Protein AF-A0A231PS03-F1 (afdb_monomer_lite)

Structure (mmCIF, N/CA/C/O backbone):
data_AF-A0A231PS03-F1
#
_entry.id   AF-A0A231PS03-F1
#
loop_
_atom_site.group_PDB
_atom_site.id
_atom_site.type_symbol
_atom_site.label_atom_id
_atom_site.label_alt_id
_atom_site.label_comp_id
_atom_site.label_asym_id
_atom_site.label_entity_id
_atom_site.label_seq_id
_atom_site.pdbx_PDB_ins_code
_atom_site.Cartn_x
_atom_site.Cartn_y
_atom_site.Cartn_z
_atom_site.occupancy
_atom_site.B_iso_or_equiv
_atom_site.auth_seq_id
_atom_site.auth_comp_id
_atom_site.auth_asym_id
_atom_site.auth_atom_id
_atom_site.pdbx_PDB_model_num
ATOM 1 N N . MET A 1 1 ? -6.333 -19.713 9.521 1.00 46.66 1 MET A N 1
ATOM 2 C CA . MET A 1 1 ? -6.406 -19.046 8.203 1.00 46.66 1 MET A CA 1
ATOM 3 C C . MET A 1 1 ? -5.043 -18.436 7.917 1.00 46.66 1 MET A C 1
ATOM 5 O O . MET A 1 1 ? -4.427 -18.003 8.887 1.00 46.66 1 MET A O 1
ATOM 9 N N . PRO A 1 2 ? -4.548 -18.463 6.668 1.00 57.09 2 PRO A N 1
ATOM 10 C CA . PRO A 1 2 ? -3.280 -17.820 6.314 1.00 57.09 2 PRO A CA 1
ATOM 11 C C . PRO A 1 2 ? -3.302 -16.341 6.716 1.00 57.09 2 PRO A C 1
ATOM 13 O O . PRO A 1 2 ? -4.356 -15.698 6.659 1.00 57.09 2 PRO A O 1
ATOM 16 N N . SER A 1 3 ? -2.171 -15.823 7.194 1.00 71.00 3 SER A N 1
ATOM 17 C CA . SER A 1 3 ? -2.099 -14.454 7.691 1.00 71.00 3 SER A CA 1
ATOM 18 C C . SER A 1 3 ? -2.053 -13.495 6.499 1.00 71.00 3 SER A C 1
ATOM 20 O O . SER A 1 3 ? -1.236 -13.692 5.601 1.00 71.00 3 SER A O 1
ATOM 22 N N . PRO A 1 4 ? -2.848 -12.409 6.471 1.00 71.50 4 PRO A N 1
ATOM 23 C CA . PRO A 1 4 ? -2.719 -11.371 5.443 1.00 71.50 4 PRO A CA 1
ATOM 24 C C . PRO A 1 4 ? -1.293 -10.806 5.338 1.00 71.50 4 PRO A C 1
ATOM 26 O O . PRO A 1 4 ? -0.891 -10.315 4.285 1.00 71.50 4 PRO A O 1
ATOM 29 N N . LEU A 1 5 ? -0.511 -10.908 6.417 1.00 75.88 5 LEU A N 1
ATOM 30 C CA . LEU A 1 5 ? 0.877 -10.457 6.477 1.00 75.88 5 LEU A CA 1
ATOM 31 C C . LEU A 1 5 ? 1.834 -11.321 5.645 1.00 75.88 5 LEU A C 1
ATOM 33 O O . LEU A 1 5 ? 2.851 -10.798 5.195 1.00 75.88 5 LEU A O 1
ATOM 37 N N . ASP A 1 6 ? 1.500 -12.586 5.378 1.00 74.38 6 ASP A N 1
ATOM 38 C CA . ASP A 1 6 ? 2.330 -13.464 4.542 1.00 74.38 6 ASP A CA 1
ATOM 39 C C . ASP A 1 6 ? 2.420 -12.893 3.116 1.00 74.38 6 ASP A C 1
ATOM 41 O O . ASP A 1 6 ? 3.501 -12.761 2.549 1.00 74.38 6 ASP A O 1
ATOM 45 N N . SER A 1 7 ? 1.302 -12.364 2.599 1.00 71.94 7 SER A N 1
ATOM 46 C CA . SER A 1 7 ? 1.270 -11.690 1.293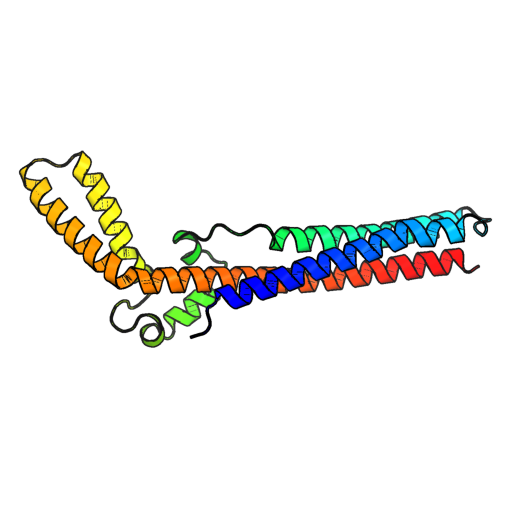 1.00 71.94 7 SER A CA 1
ATOM 47 C C . SER A 1 7 ? 2.157 -10.438 1.224 1.00 71.94 7 SER A C 1
ATOM 49 O O . SER A 1 7 ? 2.632 -10.062 0.150 1.00 71.94 7 SER A O 1
ATOM 51 N N . VAL A 1 8 ? 2.408 -9.786 2.365 1.00 74.31 8 VAL A N 1
ATOM 52 C CA . VAL A 1 8 ? 3.286 -8.611 2.459 1.00 74.31 8 VAL A CA 1
ATOM 53 C C . VAL A 1 8 ? 4.752 -9.034 2.423 1.00 74.31 8 VAL A C 1
ATOM 55 O O . VAL A 1 8 ? 5.571 -8.327 1.831 1.00 74.31 8 VAL A O 1
ATOM 58 N N . ALA A 1 9 ? 5.092 -10.177 3.022 1.00 77.00 9 ALA A N 1
ATOM 59 C CA . ALA A 1 9 ? 6.438 -10.734 2.951 1.00 77.00 9 ALA A CA 1
ATOM 60 C C . ALA A 1 9 ? 6.807 -11.090 1.501 1.00 77.00 9 ALA A C 1
ATOM 62 O O . ALA A 1 9 ? 7.812 -10.580 0.999 1.00 77.00 9 ALA A O 1
ATOM 63 N N . ASP A 1 10 ? 5.934 -11.817 0.800 1.00 77.75 10 ASP A N 1
ATOM 64 C CA . ASP A 1 10 ? 6.114 -12.176 -0.616 1.00 77.75 10 ASP A CA 1
ATOM 65 C C . ASP A 1 10 ? 6.255 -10.927 -1.502 1.00 77.75 10 ASP A C 1
ATOM 67 O O . ASP A 1 10 ? 7.122 -10.823 -2.373 1.00 77.75 10 ASP A O 1
ATOM 71 N N . SER A 1 11 ? 5.423 -9.919 -1.231 1.00 75.25 11 SER A N 1
ATOM 72 C CA . SER A 1 11 ? 5.451 -8.620 -1.908 1.00 75.25 11 SER A CA 1
ATOM 73 C C . SER A 1 11 ? 6.795 -7.900 -1.752 1.00 75.25 11 SER A C 1
ATOM 75 O O . SER A 1 11 ? 7.307 -7.306 -2.704 1.00 75.25 11 SER A O 1
ATOM 77 N N . ARG A 1 12 ? 7.387 -7.952 -0.553 1.00 78.81 12 ARG A N 1
ATOM 78 C CA . ARG A 1 12 ? 8.697 -7.349 -0.269 1.00 78.81 12 ARG A CA 1
ATOM 79 C C . ARG A 1 12 ? 9.832 -8.114 -0.927 1.00 78.81 12 ARG A C 1
ATOM 81 O O . ARG A 1 12 ? 10.770 -7.485 -1.411 1.00 78.81 12 ARG A O 1
ATOM 88 N N . GLU A 1 13 ? 9.764 -9.438 -0.942 1.00 82.44 13 GLU A N 1
ATOM 89 C CA . GLU A 1 13 ? 10.751 -10.260 -1.635 1.00 82.44 13 GLU A CA 1
ATOM 90 C C . GLU A 1 13 ? 10.765 -9.948 -3.137 1.00 82.44 13 GLU A C 1
ATOM 92 O O . GLU A 1 13 ? 11.823 -9.647 -3.694 1.00 82.44 13 GLU A O 1
ATOM 97 N N . ALA A 1 14 ? 9.590 -9.878 -3.767 1.00 79.81 14 ALA A N 1
ATOM 98 C CA . ALA A 1 14 ? 9.465 -9.482 -5.168 1.00 79.81 14 ALA A CA 1
ATOM 99 C C . ALA A 1 14 ? 10.039 -8.076 -5.441 1.00 79.81 14 ALA A C 1
ATOM 101 O O . ALA A 1 14 ? 10.735 -7.866 -6.440 1.00 79.81 14 ALA A O 1
ATOM 102 N N . ALA A 1 15 ? 9.797 -7.113 -4.543 1.00 77.31 15 ALA A N 1
ATOM 103 C CA . ALA A 1 15 ? 10.355 -5.765 -4.656 1.00 77.31 15 ALA A CA 1
ATOM 104 C C . ALA A 1 15 ? 11.894 -5.767 -4.580 1.00 77.31 15 ALA A C 1
ATOM 106 O O . ALA A 1 15 ? 12.550 -5.106 -5.385 1.00 77.31 15 ALA A O 1
ATOM 107 N N . ARG A 1 16 ? 12.491 -6.551 -3.670 1.00 82.56 16 ARG A N 1
ATOM 108 C CA . ARG A 1 16 ? 13.957 -6.681 -3.562 1.00 82.56 16 ARG A CA 1
ATOM 109 C C . ARG A 1 16 ? 14.575 -7.253 -4.833 1.00 82.56 16 ARG A C 1
ATOM 111 O O . ARG A 1 16 ? 15.562 -6.704 -5.316 1.00 82.56 16 ARG A O 1
ATOM 118 N N . TRP A 1 17 ? 13.986 -8.309 -5.391 1.00 84.88 17 TRP A N 1
ATOM 119 C CA . TRP A 1 17 ? 14.464 -8.895 -6.644 1.00 84.88 17 TRP A CA 1
ATOM 120 C C . TRP A 1 17 ? 14.353 -7.917 -7.813 1.00 84.88 17 TRP A C 1
ATOM 122 O O . TRP A 1 17 ? 15.304 -7.767 -8.574 1.00 84.88 17 TRP A O 1
ATOM 132 N N . THR A 1 18 ? 13.250 -7.172 -7.903 1.00 79.94 18 THR A N 1
ATOM 133 C CA . THR A 1 18 ? 13.067 -6.142 -8.941 1.00 79.94 18 THR A CA 1
ATOM 134 C C . THR A 1 18 ? 14.133 -5.046 -8.843 1.00 79.94 18 THR A C 1
ATOM 136 O O . THR A 1 18 ? 14.691 -4.624 -9.860 1.00 79.94 18 THR A O 1
ATOM 139 N N . LEU A 1 19 ? 14.457 -4.612 -7.620 1.00 82.12 19 LEU A N 1
ATOM 140 C CA . LEU A 1 19 ? 15.506 -3.628 -7.363 1.00 82.12 19 LEU A CA 1
ATOM 141 C C . LEU A 1 19 ? 16.889 -4.161 -7.769 1.00 82.12 19 LEU A C 1
ATOM 143 O O . LEU A 1 19 ? 17.628 -3.466 -8.465 1.00 82.12 19 LEU A O 1
ATOM 147 N N . ALA A 1 20 ? 17.212 -5.401 -7.389 1.00 84.62 20 ALA A N 1
ATOM 148 C CA . ALA A 1 20 ? 18.473 -6.049 -7.740 1.00 84.62 20 ALA A CA 1
ATOM 149 C C . ALA A 1 20 ? 18.638 -6.193 -9.262 1.00 84.62 20 ALA A C 1
ATOM 151 O O . ALA A 1 20 ? 19.677 -5.823 -9.807 1.00 84.62 20 ALA A O 1
ATOM 152 N N . SER A 1 21 ? 17.600 -6.656 -9.967 1.00 82.69 21 SER A N 1
ATOM 153 C CA . SER A 1 21 ? 17.610 -6.773 -11.429 1.00 82.69 21 SER A CA 1
ATOM 154 C C . SER A 1 21 ? 17.754 -5.415 -12.119 1.00 82.69 21 SER A C 1
ATOM 156 O O . SER A 1 21 ? 18.559 -5.281 -13.036 1.00 82.69 21 SER A O 1
ATOM 158 N N . SER A 1 22 ? 17.031 -4.390 -11.658 1.00 82.12 22 SER A N 1
ATOM 159 C CA . SER A 1 22 ? 17.130 -3.035 -12.222 1.00 82.12 22 SER A CA 1
ATOM 160 C C . SER A 1 22 ? 18.527 -2.445 -12.016 1.00 82.12 22 SER A C 1
ATOM 162 O O . SER A 1 22 ? 19.103 -1.876 -12.942 1.00 82.12 22 SER A O 1
ATOM 164 N N . GLY A 1 23 ? 19.107 -2.639 -10.826 1.00 81.31 23 GLY A N 1
ATOM 165 C CA . GLY A 1 23 ? 20.481 -2.240 -10.525 1.00 81.31 23 GLY A CA 1
ATOM 166 C C . GLY A 1 23 ? 21.505 -2.940 -11.420 1.00 81.31 23 GLY A C 1
ATOM 167 O O . GLY A 1 23 ? 22.400 -2.283 -11.948 1.00 81.31 23 GLY A O 1
ATOM 168 N N . ALA A 1 24 ? 21.338 -4.244 -11.663 1.00 85.75 24 ALA A N 1
ATOM 169 C CA . ALA A 1 24 ? 22.201 -5.002 -12.568 1.00 85.75 24 ALA A CA 1
ATOM 170 C C . ALA A 1 24 ? 22.129 -4.484 -14.016 1.00 85.75 24 ALA A C 1
ATOM 172 O O . ALA A 1 24 ? 23.164 -4.318 -14.660 1.00 85.75 24 ALA A O 1
ATOM 173 N N . VAL A 1 25 ? 20.927 -4.166 -14.513 1.00 83.00 25 VAL A N 1
ATOM 174 C CA . VAL A 1 25 ? 20.744 -3.561 -15.844 1.00 83.00 25 VAL A CA 1
ATOM 175 C C . VAL A 1 25 ? 21.426 -2.194 -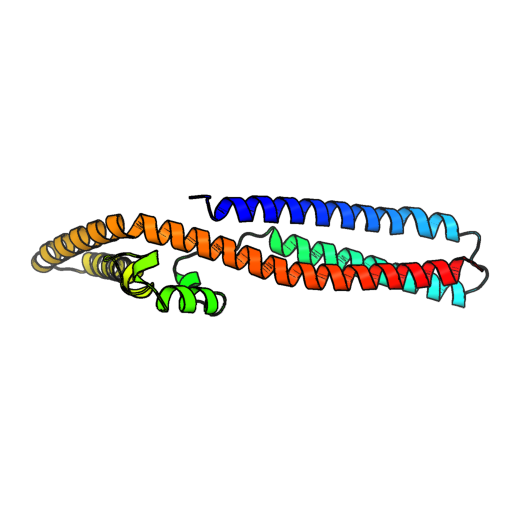15.921 1.00 83.00 25 VAL A C 1
ATOM 177 O O . VAL A 1 25 ? 22.155 -1.932 -16.873 1.00 83.00 25 VAL A O 1
ATOM 180 N N . GLY A 1 26 ? 21.254 -1.342 -14.906 1.00 80.44 26 GLY A N 1
ATOM 181 C CA . GLY A 1 26 ? 21.933 -0.045 -14.835 1.00 80.44 26 GLY A CA 1
ATOM 182 C C . GLY A 1 26 ? 23.459 -0.171 -14.846 1.00 80.44 26 GLY A C 1
ATOM 183 O O . GLY A 1 26 ? 24.128 0.524 -15.608 1.00 80.44 26 GLY A O 1
ATOM 184 N N . ALA A 1 27 ? 24.010 -1.099 -14.059 1.00 83.94 27 ALA A N 1
ATOM 185 C CA . ALA A 1 27 ? 25.445 -1.371 -14.031 1.00 83.94 27 ALA A CA 1
ATOM 186 C C . ALA A 1 27 ? 25.968 -1.839 -15.400 1.00 83.94 27 ALA A C 1
ATOM 188 O O . ALA A 1 27 ? 27.020 -1.386 -15.848 1.00 83.94 27 ALA A O 1
ATOM 189 N N . LEU A 1 28 ? 25.211 -2.694 -16.094 1.00 83.69 28 LEU A N 1
ATOM 190 C CA . LEU A 1 28 ? 25.566 -3.171 -17.429 1.00 83.69 28 LEU A CA 1
ATOM 191 C C . LEU A 1 28 ? 25.504 -2.055 -18.481 1.00 83.69 28 LEU A C 1
ATOM 193 O O . LEU A 1 28 ? 26.373 -1.995 -19.347 1.00 83.69 28 LEU A O 1
ATOM 197 N N . LEU A 1 29 ? 24.532 -1.144 -18.394 1.00 80.88 29 LEU A N 1
ATOM 198 C CA . LEU A 1 29 ? 24.445 0.017 -19.287 1.00 80.88 29 LEU A CA 1
ATOM 199 C C . LEU A 1 29 ? 25.619 0.983 -19.096 1.00 80.88 29 LEU A C 1
ATOM 201 O O . LEU A 1 29 ? 26.160 1.479 -20.081 1.00 80.88 29 LEU A O 1
ATOM 205 N N . LEU A 1 30 ? 26.035 1.224 -17.850 1.00 80.56 30 LEU A N 1
ATOM 206 C CA . LEU A 1 30 ? 27.172 2.096 -17.540 1.00 80.56 30 LEU A CA 1
ATOM 207 C C . LEU A 1 30 ? 28.518 1.457 -17.906 1.00 80.56 30 LEU A C 1
ATOM 209 O O . LEU A 1 30 ? 29.413 2.151 -18.382 1.00 80.56 30 LEU A O 1
ATOM 213 N N . GLY A 1 31 ? 28.667 0.148 -17.683 1.00 75.62 31 GLY A N 1
ATOM 214 C CA . GLY A 1 31 ? 29.927 -0.564 -17.892 1.00 75.62 31 GLY A CA 1
ATOM 215 C C . GLY A 1 31 ? 30.124 -1.123 -19.302 1.00 75.62 31 GLY A C 1
ATOM 216 O O . GLY A 1 31 ? 31.234 -1.099 -19.813 1.00 75.62 31 GLY A O 1
ATOM 217 N N . GLY A 1 32 ? 29.079 -1.643 -19.947 1.00 72.25 32 GLY A N 1
ATOM 218 C CA . GLY A 1 32 ? 29.206 -2.400 -21.198 1.00 72.25 32 GLY A CA 1
ATOM 219 C C . GLY A 1 32 ? 29.125 -1.547 -22.462 1.00 72.25 32 GLY A C 1
ATOM 220 O O . GLY A 1 32 ? 29.973 -1.660 -23.342 1.00 72.25 32 GLY A O 1
ATOM 221 N N . GLY A 1 33 ? 28.112 -0.683 -22.563 1.00 66.69 33 GLY A N 1
ATOM 222 C CA . GLY A 1 33 ? 27.832 0.080 -23.786 1.00 66.69 33 GLY A CA 1
ATOM 223 C C . GLY A 1 33 ? 28.931 1.089 -24.141 1.00 66.69 33 GLY A C 1
ATOM 224 O O . GLY A 1 33 ? 29.520 0.983 -25.217 1.00 66.69 33 GLY A O 1
ATOM 225 N N . PRO A 1 34 ? 29.248 2.046 -23.250 1.00 66.94 34 PRO A N 1
ATOM 226 C CA . PRO A 1 34 ? 30.254 3.070 -23.516 1.00 66.94 34 PRO A CA 1
ATOM 227 C C . PRO A 1 34 ? 31.630 2.487 -23.856 1.00 66.94 34 PRO A C 1
ATOM 229 O O . PRO A 1 34 ? 32.234 2.904 -24.839 1.00 66.94 34 PRO A O 1
ATOM 232 N N . LEU A 1 35 ? 32.098 1.475 -23.114 1.00 64.31 35 LEU A N 1
ATOM 233 C CA . LEU A 1 35 ? 33.413 0.861 -23.348 1.00 64.31 35 LEU A CA 1
ATOM 234 C C . LEU A 1 35 ? 33.538 0.208 -24.732 1.00 64.31 35 LEU A C 1
ATOM 236 O O . LEU A 1 35 ? 34.615 0.235 -25.320 1.00 64.31 35 LEU A O 1
ATOM 240 N N . LEU A 1 36 ? 32.448 -0.343 -25.273 1.00 64.75 36 LEU A N 1
ATOM 241 C CA . LEU A 1 36 ? 32.430 -0.945 -26.610 1.00 64.75 36 LEU A CA 1
ATOM 242 C C . LEU A 1 36 ? 32.275 0.089 -27.737 1.00 64.75 36 LEU A C 1
ATOM 244 O O . LEU A 1 36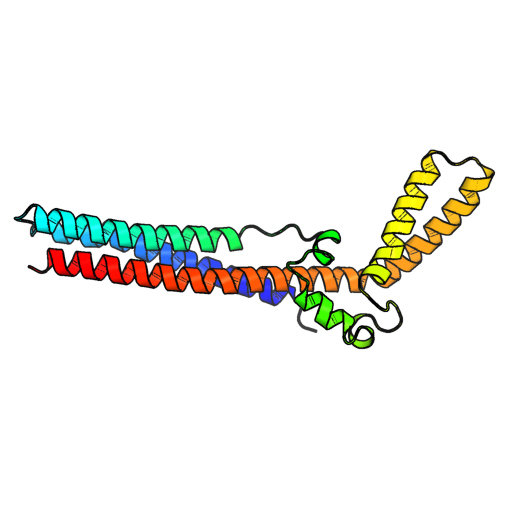 ? 32.605 -0.211 -28.885 1.00 64.75 36 LEU A O 1
ATOM 248 N N . ALA A 1 37 ? 31.778 1.288 -27.425 1.00 64.06 37 ALA A N 1
ATOM 249 C CA . ALA A 1 37 ? 31.436 2.316 -28.406 1.00 64.06 37 ALA A CA 1
ATOM 250 C C . ALA A 1 37 ? 32.517 3.396 -28.593 1.00 64.06 37 ALA A C 1
ATOM 252 O O . ALA A 1 37 ? 32.547 4.024 -29.648 1.00 64.06 37 ALA A O 1
ATOM 253 N N . VAL A 1 38 ? 33.433 3.595 -27.630 1.00 64.62 38 VAL A N 1
ATOM 254 C CA . VAL A 1 38 ? 34.477 4.650 -27.686 1.00 64.62 38 VAL A CA 1
ATOM 255 C C . VAL A 1 38 ? 35.325 4.607 -28.969 1.00 64.62 38 VAL A C 1
ATOM 257 O O . VAL A 1 38 ? 35.797 5.648 -29.411 1.00 64.62 38 VAL A O 1
ATOM 260 N N . GLY A 1 39 ? 35.496 3.438 -29.595 1.00 62.34 39 GLY A N 1
ATOM 261 C CA . GLY A 1 39 ? 36.284 3.284 -30.825 1.00 62.34 39 GLY A CA 1
ATOM 262 C C . GLY A 1 39 ? 35.503 3.315 -32.144 1.00 62.34 39 GLY A C 1
ATOM 263 O O . GLY A 1 39 ? 36.116 3.066 -33.175 1.00 62.34 39 GLY A O 1
ATOM 264 N N . LYS A 1 40 ? 34.180 3.532 -32.129 1.00 63.31 40 LYS A N 1
ATOM 265 C CA . LYS A 1 40 ? 33.310 3.433 -33.325 1.00 63.31 40 LYS A CA 1
ATOM 266 C C . LYS A 1 40 ? 32.556 4.717 -33.676 1.00 63.31 40 LYS A C 1
ATOM 268 O O . LYS A 1 40 ? 31.785 4.737 -34.625 1.00 63.31 40 LYS A O 1
ATOM 273 N N . ILE A 1 41 ? 32.707 5.771 -32.882 1.00 65.06 41 ILE A N 1
ATOM 274 C CA . ILE A 1 41 ? 31.933 7.000 -33.057 1.00 65.06 41 ILE A CA 1
ATOM 275 C C . ILE A 1 41 ? 32.790 8.011 -33.817 1.00 65.06 41 ILE A C 1
ATOM 277 O O . ILE A 1 41 ? 33.564 8.750 -33.215 1.00 65.06 41 ILE A O 1
ATOM 281 N N . ASP A 1 42 ? 32.615 8.047 -35.135 1.00 70.00 42 ASP A N 1
ATOM 282 C CA . ASP A 1 42 ? 33.364 8.951 -36.018 1.00 70.00 42 ASP A CA 1
ATOM 283 C C . ASP A 1 42 ? 32.633 10.286 -36.275 1.00 70.00 42 ASP A C 1
ATOM 285 O O . ASP A 1 42 ? 33.225 11.239 -36.780 1.00 70.00 42 ASP A O 1
ATOM 289 N N . ASP A 1 43 ? 31.347 10.382 -35.907 1.00 81.31 43 ASP A N 1
ATOM 290 C CA . ASP A 1 43 ? 30.477 11.528 -36.198 1.00 81.31 43 ASP A CA 1
ATOM 291 C C . ASP A 1 43 ? 29.684 12.003 -34.963 1.00 81.31 43 ASP A C 1
ATOM 293 O O . ASP A 1 43 ? 29.120 11.213 -34.197 1.00 81.31 43 ASP A O 1
ATOM 297 N N . TRP A 1 44 ? 29.598 13.326 -34.790 1.00 82.00 44 TRP A N 1
ATOM 298 C CA . TRP A 1 44 ? 28.948 13.987 -33.654 1.00 82.00 44 TRP A CA 1
ATOM 299 C C . TRP A 1 44 ? 27.446 13.692 -33.579 1.00 82.00 44 TRP A C 1
ATOM 301 O O . TRP A 1 44 ? 26.879 13.603 -32.489 1.00 82.00 44 TRP A O 1
ATOM 311 N N . VAL A 1 45 ? 26.790 13.491 -34.726 1.00 82.00 45 VAL A N 1
ATOM 312 C CA . VAL A 1 45 ? 25.360 13.145 -34.775 1.00 82.00 45 VAL A CA 1
ATOM 313 C C . VAL A 1 45 ? 25.113 11.757 -34.177 1.00 82.00 45 VAL A C 1
ATOM 315 O O . VAL A 1 45 ? 24.193 11.580 -33.377 1.00 82.00 45 VAL A O 1
ATOM 318 N N . HIS A 1 46 ? 25.963 10.783 -34.503 1.00 79.38 46 HIS A N 1
ATOM 319 C CA . HIS A 1 46 ? 25.889 9.430 -33.950 1.00 79.38 46 HIS A CA 1
ATOM 320 C C . HIS A 1 46 ? 26.248 9.421 -32.458 1.00 79.38 46 HIS A C 1
ATOM 322 O O . HIS A 1 46 ? 25.566 8.765 -31.669 1.00 79.38 46 HIS A O 1
ATOM 328 N N . ALA A 1 47 ? 27.229 10.234 -32.049 1.00 81.50 47 ALA A N 1
ATOM 329 C CA . ALA A 1 47 ? 27.564 10.453 -30.642 1.00 81.50 47 ALA A CA 1
ATOM 330 C C . ALA A 1 47 ? 26.367 10.987 -29.835 1.00 81.50 47 ALA A C 1
ATOM 332 O O . ALA A 1 47 ? 26.066 10.481 -28.752 1.00 81.50 47 ALA A O 1
ATOM 333 N N . ALA A 1 48 ? 25.655 11.983 -30.374 1.00 85.25 48 ALA A N 1
ATOM 334 C CA . ALA A 1 48 ? 24.493 12.586 -29.728 1.00 85.25 48 ALA A CA 1
ATOM 335 C C . ALA A 1 48 ? 23.326 11.593 -29.594 1.00 85.25 48 ALA A C 1
ATOM 337 O O . ALA A 1 48 ? 22.714 11.511 -28.528 1.00 85.25 48 ALA A O 1
ATOM 338 N N . TRP A 1 49 ? 23.045 10.798 -30.632 1.00 85.19 49 TRP A N 1
ATOM 339 C CA . TRP A 1 49 ? 22.016 9.753 -30.572 1.00 85.19 49 TRP A CA 1
ATOM 340 C C . TRP A 1 49 ? 22.375 8.627 -29.603 1.00 85.19 49 TRP A C 1
ATOM 342 O O . TRP A 1 49 ? 21.518 8.203 -28.826 1.00 85.19 49 TRP A O 1
ATOM 352 N N . ALA A 1 50 ? 23.633 8.183 -29.590 1.00 83.38 50 ALA A N 1
ATOM 353 C CA . ALA A 1 50 ? 24.110 7.196 -28.629 1.00 83.38 50 ALA A CA 1
ATOM 354 C C . ALA A 1 50 ? 23.977 7.725 -27.191 1.00 83.38 50 ALA A C 1
ATOM 356 O O . ALA A 1 50 ? 23.345 7.089 -26.347 1.00 83.38 50 ALA A O 1
ATOM 357 N N . GLY A 1 51 ? 24.476 8.934 -26.920 1.00 83.88 51 GLY A N 1
ATOM 358 C CA . GLY A 1 51 ? 24.336 9.583 -25.616 1.00 83.88 51 GLY A CA 1
ATOM 359 C C . GLY A 1 51 ? 22.872 9.736 -25.191 1.00 83.88 51 GLY A C 1
ATOM 360 O O . GLY A 1 51 ? 22.514 9.377 -24.070 1.00 83.88 51 GLY A O 1
ATOM 361 N N . GLY A 1 52 ? 22.006 10.188 -26.101 1.00 85.56 52 GLY A N 1
ATOM 362 C CA . GLY A 1 52 ? 20.570 10.323 -25.860 1.00 85.56 52 GLY A CA 1
ATOM 363 C C . GLY A 1 52 ? 19.892 8.993 -25.521 1.00 85.56 52 GLY A C 1
ATOM 364 O O . GLY A 1 52 ? 19.173 8.911 -24.525 1.00 85.56 52 GLY A O 1
ATOM 365 N N . GLY A 1 53 ? 20.161 7.934 -26.291 1.00 84.50 53 GLY A N 1
ATOM 366 C CA . GLY A 1 53 ? 19.641 6.589 -26.025 1.00 84.50 53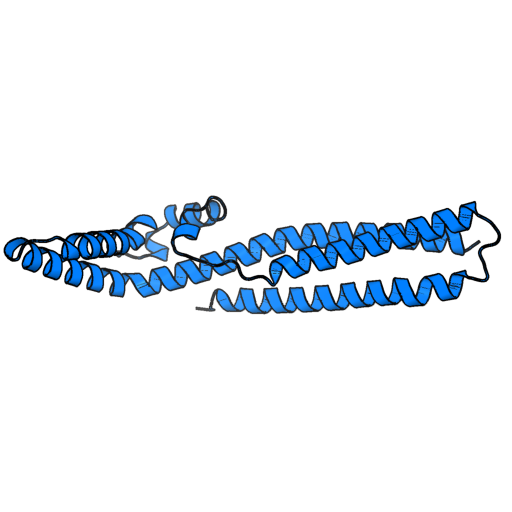 GLY A CA 1
ATOM 367 C C . GLY A 1 53 ? 20.080 6.046 -24.663 1.00 84.50 53 GLY A C 1
ATOM 368 O O . GLY A 1 53 ? 19.257 5.529 -23.904 1.00 84.50 53 GLY A O 1
ATOM 369 N N . LEU A 1 54 ? 21.353 6.244 -24.305 1.00 85.25 54 LEU A N 1
ATOM 370 C CA . LEU A 1 54 ? 21.884 5.852 -23.000 1.00 85.25 54 LEU A CA 1
ATOM 371 C C . LEU A 1 54 ? 21.208 6.615 -21.852 1.00 85.25 54 LEU A C 1
ATOM 373 O O . LEU A 1 54 ? 20.803 5.999 -20.868 1.00 85.25 54 LEU A O 1
ATOM 377 N N . VAL A 1 55 ? 21.030 7.934 -21.983 1.00 87.94 55 VAL A N 1
ATOM 378 C CA . VAL A 1 55 ? 20.337 8.754 -20.974 1.00 87.94 55 VAL A CA 1
ATOM 379 C C . VAL A 1 55 ? 18.895 8.288 -20.786 1.00 87.94 55 VAL A C 1
ATOM 381 O O . VAL A 1 55 ? 18.462 8.108 -19.649 1.00 87.94 55 VAL A O 1
ATOM 384 N N . VAL A 1 56 ? 18.160 8.028 -21.872 1.00 89.56 56 VAL A N 1
ATOM 385 C CA . VAL A 1 56 ? 16.785 7.504 -21.797 1.00 89.56 56 VAL A CA 1
ATOM 386 C C . VAL A 1 56 ? 16.746 6.156 -21.075 1.00 89.56 56 VAL A C 1
ATOM 388 O O . VAL A 1 56 ? 15.892 5.948 -20.210 1.00 89.56 56 VAL A O 1
ATOM 391 N N . ALA A 1 57 ? 17.691 5.259 -21.368 1.00 84.81 57 ALA A N 1
ATOM 392 C CA . ALA A 1 57 ? 17.756 3.965 -20.702 1.00 84.81 57 ALA A CA 1
ATOM 393 C C . ALA A 1 57 ? 18.062 4.101 -19.200 1.00 84.81 57 ALA A C 1
ATOM 395 O O . ALA A 1 57 ? 17.401 3.469 -18.374 1.00 84.81 57 ALA A O 1
ATOM 396 N N . LEU A 1 58 ? 19.002 4.972 -18.823 1.00 86.06 58 LEU A N 1
ATOM 397 C CA . LEU A 1 58 ? 19.330 5.241 -17.420 1.00 86.06 58 LEU A CA 1
ATOM 398 C C . LEU A 1 58 ? 18.167 5.889 -16.662 1.00 86.06 58 LEU A C 1
ATOM 400 O O . LEU A 1 58 ? 17.910 5.511 -15.520 1.00 86.06 58 LEU A O 1
ATOM 404 N N . LEU A 1 59 ? 17.425 6.805 -17.291 1.00 88.69 59 LEU A N 1
ATOM 405 C CA . LEU A 1 59 ? 16.202 7.371 -16.714 1.00 88.69 59 LEU A CA 1
ATOM 406 C C . LEU A 1 59 ? 15.144 6.291 -16.478 1.00 88.69 59 LEU A C 1
ATOM 408 O O . LEU A 1 59 ? 14.517 6.280 -15.420 1.00 88.69 59 LEU A O 1
ATOM 412 N N . GLY A 1 60 ? 14.992 5.349 -17.413 1.00 85.25 60 GLY A N 1
ATOM 413 C CA . GLY A 1 60 ? 14.151 4.169 -17.228 1.00 85.25 60 GLY A CA 1
ATOM 414 C C . GLY A 1 60 ? 14.548 3.382 -15.976 1.00 85.25 60 GLY A C 1
ATOM 415 O O . GLY A 1 60 ? 13.704 3.140 -15.111 1.00 85.25 60 GLY A O 1
ATOM 416 N N . VAL A 1 61 ? 15.832 3.045 -15.824 1.00 83.38 61 VAL A N 1
ATOM 417 C CA . VAL A 1 61 ? 16.343 2.318 -14.645 1.00 83.38 61 VAL A CA 1
ATOM 418 C C . VAL A 1 61 ? 16.124 3.107 -13.349 1.00 83.38 61 VAL A C 1
ATOM 420 O O . VAL A 1 61 ? 15.597 2.557 -12.381 1.00 83.38 61 VAL A O 1
ATOM 423 N N . ALA A 1 62 ? 16.479 4.394 -13.325 1.00 84.56 62 ALA A N 1
ATOM 424 C CA . ALA A 1 62 ? 16.302 5.256 -12.158 1.00 84.56 62 ALA A CA 1
ATOM 425 C C . ALA A 1 62 ? 14.827 5.346 -11.738 1.00 84.56 62 ALA A C 1
ATOM 427 O O . ALA A 1 62 ? 14.509 5.253 -10.552 1.00 84.56 62 ALA A O 1
ATOM 428 N N . TRP A 1 63 ? 13.917 5.438 -12.711 1.00 85.94 63 TRP A N 1
ATOM 429 C CA . TRP A 1 63 ? 12.479 5.438 -12.468 1.00 85.94 63 TRP A CA 1
ATOM 430 C C . TRP A 1 63 ? 11.992 4.125 -11.837 1.00 85.94 63 TRP A C 1
ATOM 432 O O . TRP A 1 63 ? 11.230 4.152 -10.869 1.00 85.94 63 TRP A O 1
ATOM 442 N N . ALA A 1 64 ? 12.449 2.968 -12.333 1.00 81.25 64 ALA A N 1
ATOM 443 C CA . ALA A 1 64 ? 12.118 1.670 -11.733 1.00 81.25 64 ALA A CA 1
ATOM 444 C C . ALA A 1 64 ? 12.622 1.553 -10.290 1.00 81.25 64 ALA A C 1
ATOM 446 O O . ALA A 1 64 ? 11.884 1.091 -9.416 1.00 81.25 64 ALA A O 1
ATOM 447 N N . VAL A 1 65 ? 13.855 1.993 -10.030 1.00 80.25 65 VAL A N 1
ATOM 448 C CA . VAL A 1 65 ? 14.452 2.002 -8.686 1.00 80.25 65 VAL A CA 1
ATOM 449 C C . VAL A 1 65 ? 13.644 2.884 -7.735 1.00 80.25 65 VAL A C 1
ATOM 451 O O . VAL A 1 65 ? 13.312 2.443 -6.632 1.00 80.25 65 VAL A O 1
ATOM 454 N N . TRP A 1 66 ? 13.274 4.092 -8.168 1.00 81.44 66 TRP A N 1
ATOM 455 C CA . TRP A 1 66 ? 12.485 5.028 -7.367 1.00 81.44 66 TRP A CA 1
ATOM 456 C C . TRP A 1 66 ? 11.135 4.428 -6.959 1.00 81.44 66 TRP A C 1
ATOM 458 O O . TRP A 1 66 ? 10.819 4.327 -5.775 1.00 81.44 66 TRP A O 1
ATOM 468 N N . GLN A 1 67 ? 10.375 3.933 -7.937 1.00 78.88 67 GLN A N 1
ATOM 469 C CA . GLN A 1 67 ? 9.044 3.360 -7.714 1.00 78.88 67 GLN A CA 1
ATOM 470 C C . GLN A 1 67 ? 9.085 2.099 -6.841 1.00 78.88 67 GLN A C 1
ATOM 472 O O . GLN A 1 67 ? 8.217 1.885 -5.997 1.00 78.88 67 GLN A O 1
ATOM 477 N N . THR A 1 68 ? 10.123 1.275 -6.991 1.00 73.62 68 THR A N 1
ATOM 478 C CA . THR A 1 68 ? 10.297 0.071 -6.163 1.00 73.62 68 THR A CA 1
ATOM 479 C C . THR A 1 68 ? 10.685 0.430 -4.723 1.00 73.62 68 THR A C 1
ATOM 481 O O . THR A 1 68 ? 10.271 -0.246 -3.780 1.00 73.62 68 THR A O 1
ATOM 484 N N . SER A 1 69 ? 11.426 1.525 -4.528 1.00 73.25 69 SER A N 1
ATOM 485 C CA . SER A 1 69 ? 11.829 2.007 -3.200 1.00 73.25 69 SER A CA 1
ATOM 486 C C . SER A 1 69 ? 10.642 2.520 -2.378 1.00 73.25 69 SER A C 1
ATOM 488 O O . SER A 1 69 ? 10.577 2.269 -1.176 1.00 73.25 69 SER A O 1
ATOM 490 N N . GLU A 1 70 ? 9.648 3.148 -3.012 1.00 71.12 70 GLU A N 1
ATOM 491 C CA . GLU A 1 70 ? 8.425 3.607 -2.330 1.00 71.12 70 GLU A CA 1
ATOM 492 C C . GLU A 1 70 ? 7.565 2.461 -1.762 1.00 71.12 70 GLU A C 1
ATOM 494 O O . GLU A 1 70 ? 6.798 2.661 -0.814 1.00 71.12 70 GLU A O 1
ATOM 499 N N . VAL A 1 71 ? 7.708 1.241 -2.295 1.00 68.88 71 VAL A N 1
ATOM 500 C CA . VAL A 1 71 ? 7.051 0.030 -1.769 1.00 68.88 71 VAL A CA 1
ATOM 501 C C . VAL A 1 71 ? 7.718 -0.452 -0.476 1.00 68.88 71 VAL A C 1
ATOM 503 O O . VAL A 1 71 ? 7.060 -1.042 0.383 1.00 68.88 71 VAL A O 1
ATOM 506 N N . LEU A 1 72 ? 9.017 -0.185 -0.307 1.00 63.94 72 LEU A N 1
ATOM 507 C CA . LEU A 1 72 ? 9.786 -0.605 0.866 1.00 63.94 72 LEU A CA 1
ATOM 508 C C . LEU A 1 72 ? 9.534 0.281 2.093 1.00 63.94 72 LEU A C 1
ATOM 510 O O . LEU A 1 72 ? 9.800 -0.163 3.211 1.00 63.94 72 LEU A O 1
ATOM 514 N N . VAL A 1 73 ? 8.987 1.489 1.914 1.00 66.06 73 VAL A N 1
ATOM 515 C CA . VAL A 1 73 ? 8.614 2.381 3.020 1.00 66.06 73 VAL A CA 1
ATOM 516 C C . VAL A 1 73 ? 7.236 1.972 3.561 1.00 66.06 73 VAL A C 1
ATOM 518 O O . VAL A 1 73 ? 6.222 2.155 2.874 1.00 66.06 73 VAL A O 1
ATOM 521 N N . PRO A 1 74 ? 7.156 1.399 4.779 1.00 57.31 74 PRO A N 1
ATOM 522 C CA . PRO A 1 74 ? 5.899 0.895 5.309 1.00 57.31 74 PRO A CA 1
ATOM 523 C C . PRO A 1 74 ? 4.938 2.059 5.591 1.00 57.31 74 PRO A C 1
ATOM 525 O O . PRO A 1 74 ? 5.291 2.973 6.338 1.00 57.31 74 PRO A O 1
ATOM 528 N N . PRO A 1 75 ? 3.711 2.043 5.042 1.00 62.19 75 PRO A N 1
ATOM 529 C CA . PRO A 1 75 ? 2.697 2.999 5.453 1.00 62.19 75 PRO A CA 1
ATOM 530 C C . PRO A 1 75 ? 2.314 2.719 6.911 1.00 62.19 75 PRO A C 1
ATOM 532 O O . PRO A 1 75 ? 1.953 1.591 7.264 1.00 62.19 75 PRO A O 1
ATOM 535 N N . LEU A 1 76 ? 2.387 3.744 7.762 1.00 60.88 76 LEU A N 1
ATOM 536 C CA . LEU A 1 76 ? 1.867 3.665 9.125 1.00 60.88 76 LEU A CA 1
ATOM 537 C C . LEU A 1 76 ? 0.363 3.382 9.042 1.00 60.88 76 LEU A C 1
ATOM 539 O O . LEU A 1 76 ? -0.395 4.179 8.498 1.00 60.88 76 LEU A O 1
ATOM 543 N N . THR A 1 77 ? -0.059 2.213 9.522 1.00 64.81 77 THR A N 1
ATOM 544 C CA . THR A 1 77 ? -1.465 1.791 9.475 1.00 64.81 77 THR A CA 1
ATOM 545 C C . THR A 1 77 ? -2.087 2.056 10.838 1.00 64.81 77 THR A C 1
ATOM 547 O O . THR A 1 77 ? -1.923 1.271 11.770 1.00 64.81 77 THR A O 1
ATOM 550 N N . THR A 1 78 ? -2.745 3.203 10.971 1.00 70.75 78 THR A N 1
ATOM 551 C CA . THR A 1 78 ? -3.524 3.575 12.159 1.00 70.75 78 THR A CA 1
ATOM 552 C C . THR A 1 78 ? -5.013 3.313 11.915 1.00 70.75 78 THR A C 1
ATOM 554 O O . THR A 1 78 ? -5.422 3.162 10.762 1.00 70.75 78 THR A O 1
ATOM 557 N N . PRO A 1 79 ? -5.851 3.266 12.968 1.00 71.00 79 PRO A N 1
ATOM 558 C CA . PRO A 1 79 ? -7.301 3.147 12.809 1.00 71.00 79 PRO A CA 1
ATOM 559 C C . PRO A 1 79 ? -7.912 4.207 11.880 1.00 71.00 79 PRO A C 1
ATOM 561 O O . PRO A 1 79 ? -8.820 3.880 11.126 1.00 71.00 79 PRO A O 1
ATOM 564 N N . ASP A 1 80 ? -7.360 5.424 11.835 1.00 74.19 80 ASP A N 1
ATOM 565 C CA . ASP A 1 80 ? -7.801 6.481 10.908 1.00 74.19 80 ASP A CA 1
ATOM 566 C C . ASP A 1 80 ? -7.660 6.092 9.433 1.00 74.19 80 ASP A C 1
ATOM 568 O O . ASP A 1 80 ? -8.431 6.533 8.585 1.00 74.19 80 ASP A O 1
ATOM 572 N N . VAL A 1 81 ? -6.708 5.222 9.090 1.00 76.25 81 VAL A N 1
ATOM 573 C CA . VAL A 1 81 ? -6.530 4.771 7.704 1.00 76.25 81 VAL A CA 1
ATOM 574 C C . VAL A 1 81 ? -7.762 4.005 7.214 1.00 76.25 81 VAL A C 1
ATOM 576 O O . VAL A 1 81 ? -8.068 4.059 6.023 1.00 76.25 81 VAL A O 1
ATOM 579 N N . LEU A 1 82 ? -8.517 3.365 8.114 1.00 74.31 82 LEU A N 1
ATOM 580 C CA . LEU A 1 82 ? -9.748 2.632 7.798 1.00 74.31 82 LEU A CA 1
ATOM 581 C C . LEU A 1 82 ? -10.864 3.535 7.256 1.00 74.31 82 LEU A C 1
ATOM 583 O O . LEU A 1 82 ? -11.741 3.054 6.540 1.00 74.31 82 LEU A O 1
ATOM 587 N N . THR A 1 83 ? -10.830 4.837 7.552 1.00 73.94 83 THR A N 1
ATOM 588 C CA . THR A 1 83 ? -11.805 5.800 7.021 1.00 73.94 83 THR A CA 1
ATOM 589 C C . THR A 1 83 ? -11.336 6.463 5.723 1.00 73.94 83 THR A C 1
ATOM 591 O O . THR A 1 83 ? -12.148 7.082 5.028 1.00 73.94 83 THR A O 1
ATOM 594 N N . SER A 1 84 ? -10.062 6.283 5.354 1.00 78.44 84 SER A N 1
ATOM 595 C CA . SER A 1 84 ? -9.438 6.916 4.191 1.00 78.44 84 SER A CA 1
ATOM 596 C C . SER A 1 84 ? -10.046 6.459 2.852 1.00 78.44 84 SER A C 1
ATOM 598 O O . SER A 1 84 ? -10.477 5.309 2.710 1.00 78.44 84 SER A O 1
ATOM 600 N N . PRO A 1 85 ? -10.032 7.319 1.814 1.00 79.56 85 PRO A N 1
ATOM 601 C CA . PRO A 1 85 ? -10.558 6.965 0.494 1.00 79.56 85 PRO A CA 1
ATOM 602 C C . PRO A 1 85 ? -9.802 5.802 -0.169 1.00 79.56 85 PRO A C 1
ATOM 604 O O . PRO A 1 85 ? -10.385 5.093 -0.986 1.00 79.56 85 PRO A O 1
ATOM 607 N N . ALA A 1 86 ? -8.542 5.558 0.209 1.00 74.69 86 ALA A N 1
ATOM 608 C CA . A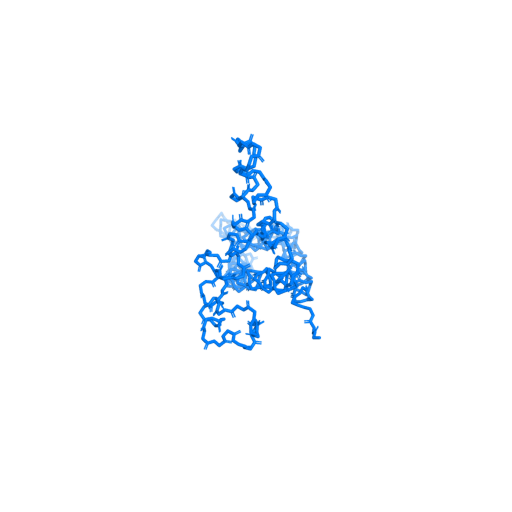LA A 1 86 ? -7.729 4.457 -0.315 1.00 74.69 86 ALA A CA 1
ATOM 609 C C . ALA A 1 86 ? -8.277 3.064 0.050 1.00 74.69 86 ALA A C 1
ATOM 611 O O . ALA A 1 86 ? -7.995 2.091 -0.645 1.00 74.69 86 ALA A O 1
ATOM 612 N N . LEU A 1 87 ? -9.071 2.966 1.121 1.00 81.94 87 LEU A N 1
ATOM 613 C CA . LEU A 1 87 ? -9.710 1.726 1.565 1.00 81.94 87 LEU A CA 1
ATOM 614 C C . LEU A 1 87 ? -11.211 1.689 1.271 1.00 81.94 87 LEU A C 1
ATOM 616 O O . LEU A 1 87 ? -11.897 0.791 1.752 1.00 81.94 87 LEU A O 1
ATOM 620 N N . ARG A 1 88 ? -11.734 2.622 0.463 1.00 83.44 88 ARG A N 1
ATOM 621 C CA . ARG A 1 88 ? -13.168 2.700 0.159 1.00 83.44 88 ARG A CA 1
ATOM 622 C C . ARG A 1 88 ? -13.718 1.387 -0.404 1.00 83.44 88 ARG A C 1
ATOM 624 O O . ARG A 1 88 ? -14.716 0.908 0.112 1.00 83.44 88 ARG A O 1
ATOM 631 N N . GLU A 1 89 ? -13.050 0.788 -1.390 1.00 83.50 89 GLU A N 1
ATOM 632 C CA . GLU A 1 89 ? -13.484 -0.494 -1.978 1.00 83.50 89 GLU A CA 1
ATOM 633 C C . GLU A 1 89 ? -13.484 -1.634 -0.953 1.00 83.50 89 GLU A C 1
ATOM 635 O O . GLU A 1 89 ? -14.386 -2.466 -0.937 1.00 83.50 89 GLU A O 1
ATOM 640 N N . LEU A 1 90 ? -12.477 -1.667 -0.076 1.00 83.38 90 LEU A N 1
ATOM 641 C CA . LEU A 1 90 ? -12.385 -2.676 0.974 1.00 83.38 90 LEU A CA 1
ATOM 642 C C . LEU A 1 90 ? -13.503 -2.490 2.012 1.00 83.38 90 LEU A C 1
ATOM 644 O O . LEU A 1 90 ? -14.107 -3.463 2.454 1.00 83.38 90 LEU A O 1
ATOM 648 N N . ARG A 1 91 ? -13.814 -1.240 2.366 1.00 85.31 91 ARG A N 1
ATOM 649 C CA . ARG A 1 91 ? -14.923 -0.900 3.260 1.00 85.31 91 ARG A CA 1
ATOM 650 C C . ARG A 1 91 ? -16.271 -1.274 2.649 1.00 85.31 91 ARG A C 1
ATOM 652 O O . ARG A 1 91 ? -17.053 -1.927 3.320 1.00 85.31 91 ARG A O 1
ATOM 659 N N . GLU A 1 92 ? -16.501 -0.965 1.374 1.00 86.38 92 GLU A N 1
ATOM 660 C CA . GLU A 1 92 ? -17.722 -1.361 0.655 1.00 86.38 92 GLU A CA 1
ATOM 661 C C . GLU A 1 92 ? -17.933 -2.887 0.677 1.00 86.38 92 GLU A C 1
ATOM 663 O O . GLU A 1 92 ? -19.061 -3.352 0.822 1.00 86.38 92 GLU A O 1
ATOM 668 N N . GLN A 1 93 ? -16.858 -3.683 0.605 1.00 85.62 93 GLN A N 1
ATOM 669 C CA . GLN A 1 93 ? -16.941 -5.144 0.740 1.00 85.62 93 GLN A CA 1
ATOM 670 C C . GLN A 1 93 ? -17.317 -5.593 2.155 1.00 85.62 93 GLN A C 1
ATOM 672 O O . GLN A 1 93 ? -18.107 -6.526 2.309 1.00 85.62 93 GLN A O 1
ATOM 677 N N . PHE A 1 94 ? -16.773 -4.944 3.187 1.00 85.19 94 PHE A N 1
ATOM 678 C CA . PHE A 1 94 ? -17.145 -5.242 4.571 1.00 85.19 94 PHE A CA 1
ATOM 679 C C . PHE A 1 94 ? -18.589 -4.838 4.871 1.00 85.19 94 PHE A C 1
ATOM 681 O O . PHE A 1 94 ? -19.323 -5.625 5.467 1.00 85.19 94 PHE A O 1
ATOM 688 N N . ASP A 1 95 ? -19.009 -3.666 4.398 1.00 85.19 95 ASP A N 1
ATOM 689 C CA . ASP A 1 95 ? -20.353 -3.120 4.600 1.00 85.19 95 ASP A CA 1
ATOM 690 C C . ASP A 1 95 ? -21.425 -3.939 3.862 1.00 85.19 95 ASP A C 1
ATOM 692 O O . ASP A 1 95 ? -22.566 -4.025 4.314 1.00 85.19 95 ASP A O 1
ATOM 696 N N . ALA A 1 96 ? -21.069 -4.595 2.752 1.00 87.56 96 ALA A N 1
ATOM 697 C CA . ALA A 1 96 ? -21.987 -5.464 2.019 1.00 87.56 96 ALA A CA 1
ATOM 698 C C . ALA A 1 96 ? -22.385 -6.723 2.806 1.00 87.56 96 ALA A C 1
ATOM 700 O O . ALA A 1 96 ? -23.468 -7.270 2.585 1.00 87.56 96 ALA A O 1
ATOM 701 N N . ALA A 1 97 ? -21.517 -7.219 3.695 1.00 85.69 97 ALA A N 1
ATOM 702 C CA . ALA A 1 97 ? -21.762 -8.473 4.403 1.00 85.69 97 ALA A CA 1
ATOM 703 C C . ALA A 1 97 ? -21.079 -8.534 5.791 1.00 85.69 97 ALA A C 1
ATOM 705 O O . ALA A 1 97 ? -20.306 -9.458 6.068 1.00 85.69 97 ALA A O 1
ATOM 706 N N . PRO A 1 98 ? -21.384 -7.595 6.708 1.00 84.25 98 PRO A N 1
ATOM 707 C CA . PRO A 1 98 ? -20.633 -7.398 7.953 1.00 84.25 98 PRO A CA 1
ATOM 708 C C . PRO A 1 98 ? -20.667 -8.617 8.879 1.00 84.25 98 PRO A C 1
ATOM 710 O O . PRO A 1 98 ? -19.678 -8.920 9.546 1.00 84.25 98 PRO A O 1
ATOM 713 N N . GLY A 1 99 ? -21.763 -9.383 8.866 1.00 83.75 99 GLY A N 1
ATOM 714 C CA . GLY A 1 99 ? -21.912 -10.592 9.679 1.00 83.75 99 GLY A CA 1
ATOM 715 C C . GLY A 1 99 ? -20.865 -11.676 9.392 1.00 83.75 99 GLY A C 1
ATOM 716 O O . GLY A 1 99 ? -20.506 -12.418 10.304 1.00 83.75 99 GLY A O 1
ATOM 717 N N . TYR A 1 100 ? -20.315 -11.743 8.173 1.00 84.25 100 TYR A N 1
ATOM 718 C CA . TYR A 1 100 ? -19.245 -12.694 7.844 1.00 84.25 100 TYR A CA 1
ATOM 719 C C . TYR A 1 100 ? -17.875 -12.273 8.385 1.00 84.25 100 TYR A C 1
ATOM 721 O O . TYR A 1 100 ? -17.008 -13.125 8.573 1.00 84.25 100 TYR A O 1
ATOM 729 N N . TYR A 1 101 ? -17.677 -10.981 8.648 1.00 81.94 101 TY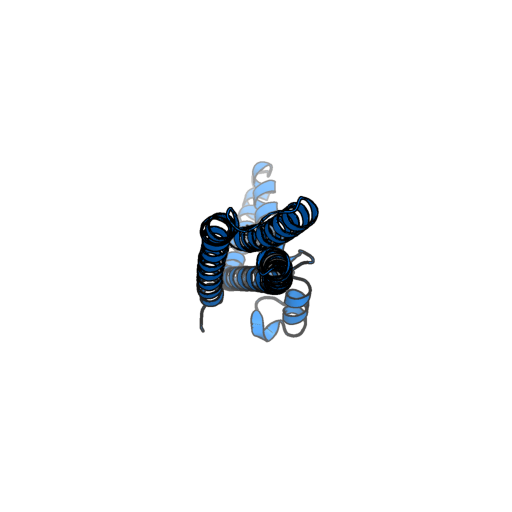R A N 1
ATOM 730 C CA . TYR A 1 101 ? -16.389 -10.425 9.068 1.00 81.94 101 TYR A CA 1
ATOM 731 C C . TYR A 1 101 ? -16.339 -10.130 10.569 1.00 81.94 101 TYR A C 1
ATOM 733 O O . TYR A 1 101 ? -15.321 -10.370 11.216 1.00 81.94 101 TYR A O 1
ATOM 741 N N . PHE A 1 102 ? -17.441 -9.635 11.134 1.00 83.00 102 PHE A N 1
ATOM 742 C CA . PHE A 1 102 ? -17.524 -9.160 12.518 1.00 83.00 102 PHE A CA 1
ATOM 743 C C . PHE A 1 102 ? -18.459 -10.006 13.396 1.00 83.00 102 PHE A C 1
ATOM 745 O O . PHE A 1 102 ? -18.508 -9.822 14.616 1.00 83.00 102 PHE A O 1
ATOM 752 N N . GLY A 1 103 ? -19.200 -10.949 12.805 1.00 84.94 103 GLY A N 1
ATOM 753 C CA . GLY A 1 103 ? -20.199 -11.741 13.518 1.00 84.94 103 GLY A CA 1
ATOM 754 C C . GLY A 1 103 ? -21.309 -10.861 14.098 1.00 84.94 103 GLY A C 1
ATOM 755 O O . GLY A 1 103 ? -21.795 -9.945 13.446 1.00 84.94 103 GLY A O 1
ATOM 756 N N . ALA A 1 104 ? -21.706 -11.130 15.344 1.00 84.38 104 ALA A N 1
ATOM 757 C CA . ALA A 1 104 ? -22.719 -10.348 16.062 1.00 84.38 104 ALA A CA 1
ATOM 758 C C . ALA A 1 104 ? -22.141 -9.144 16.836 1.00 84.38 104 ALA A C 1
ATOM 760 O O . ALA A 1 104 ? -22.854 -8.517 17.616 1.00 84.38 104 ALA A O 1
ATOM 761 N N . LEU A 1 105 ? -20.838 -8.867 16.701 1.00 81.62 105 LEU A N 1
ATOM 762 C CA . LEU A 1 105 ? -20.139 -7.887 17.541 1.00 81.62 105 LEU A CA 1
ATOM 763 C C . LEU A 1 105 ? -20.162 -6.466 16.979 1.00 81.62 105 LEU A C 1
ATOM 765 O O . LEU A 1 105 ? -19.950 -5.535 17.751 1.00 81.62 105 LEU A O 1
ATOM 769 N N . ALA A 1 106 ? -20.370 -6.312 15.672 1.00 84.38 106 ALA A N 1
ATOM 770 C CA . ALA A 1 106 ? -20.459 -5.019 15.007 1.00 84.38 106 ALA A CA 1
ATOM 771 C C . ALA A 1 106 ? -21.211 -5.143 13.679 1.00 84.38 106 ALA A C 1
ATOM 773 O O . ALA A 1 106 ? -21.126 -6.172 13.004 1.00 84.38 106 ALA A O 1
ATOM 774 N N . THR A 1 107 ? -21.919 -4.082 13.295 1.00 84.56 107 THR A N 1
ATOM 775 C CA . THR A 1 107 ? -22.592 -3.978 11.989 1.00 84.56 107 THR A CA 1
ATOM 776 C C . THR A 1 107 ? -21.742 -3.288 10.929 1.00 84.56 107 THR A C 1
ATOM 778 O O . THR A 1 107 ? -22.035 -3.425 9.749 1.00 84.56 107 THR A O 1
ATOM 781 N N . ASP A 1 108 ? -20.699 -2.567 11.338 1.00 84.81 108 ASP A N 1
ATOM 782 C CA . ASP A 1 108 ? -19.769 -1.856 10.463 1.00 84.81 108 ASP A CA 1
ATOM 783 C C . ASP A 1 108 ? -18.428 -1.589 11.186 1.00 84.81 108 ASP A C 1
ATOM 785 O O . ASP A 1 108 ? -18.235 -1.925 12.362 1.00 84.81 108 ASP A O 1
ATOM 789 N N . VAL A 1 109 ? -17.472 -0.994 10.466 1.00 84.00 109 VAL A N 1
ATOM 790 C CA . VAL A 1 109 ? -16.149 -0.638 11.008 1.00 84.00 109 VAL A CA 1
ATOM 791 C C . VAL A 1 109 ? -16.229 0.480 12.058 1.00 84.00 109 VAL A C 1
ATOM 793 O O . VAL A 1 109 ? -15.426 0.498 12.991 1.00 84.00 109 VAL A O 1
ATOM 796 N N . GLU A 1 110 ? -17.186 1.400 11.952 1.00 85.25 110 GLU A N 1
ATOM 797 C CA . GLU A 1 110 ? -17.338 2.506 12.904 1.00 85.25 110 GLU A CA 1
ATOM 798 C C . GLU A 1 110 ? -17.815 1.994 14.271 1.00 85.25 110 GLU A C 1
ATOM 800 O O . GLU A 1 110 ? -17.341 2.440 15.315 1.00 85.25 110 GLU A O 1
ATOM 805 N N . ASP A 1 111 ? -18.688 0.991 14.295 1.00 84.94 111 ASP A N 1
ATOM 806 C CA . ASP A 1 111 ? -19.193 0.351 15.507 1.00 84.94 111 ASP A CA 1
ATOM 807 C C . ASP A 1 111 ? -18.067 -0.380 16.270 1.00 84.94 111 ASP A C 1
ATOM 809 O O . ASP A 1 111 ? -17.976 -0.298 17.500 1.00 84.94 111 ASP A O 1
ATOM 813 N N . LEU A 1 112 ? -17.105 -0.974 15.546 1.00 84.31 112 LEU A N 1
ATOM 814 C CA . LEU A 1 112 ? -15.859 -1.521 16.114 1.00 84.31 112 LEU A CA 1
ATOM 815 C C . LEU A 1 112 ? -14.979 -0.446 16.782 1.00 84.31 112 LEU A C 1
ATOM 817 O O . LEU A 1 112 ? -14.292 -0.720 17.779 1.00 84.31 112 LEU A O 1
ATOM 821 N N . LEU A 1 113 ? -14.965 0.771 16.235 1.00 87.19 113 LEU A N 1
ATOM 822 C CA . LEU A 1 113 ? -14.150 1.888 16.727 1.00 87.19 113 LEU A CA 1
ATOM 823 C C . LEU A 1 113 ? -14.855 2.697 17.823 1.00 87.19 113 LEU A C 1
ATOM 825 O O . LEU A 1 113 ? -14.188 3.251 18.704 1.00 87.19 113 LEU A O 1
ATOM 829 N N . ARG A 1 114 ? -16.191 2.679 17.860 1.00 88.88 114 ARG A N 1
ATOM 830 C CA . ARG A 1 114 ? -17.036 3.444 18.787 1.00 88.88 114 ARG A CA 1
ATOM 831 C C . ARG A 1 114 ? -16.609 3.310 20.243 1.00 88.88 114 ARG A C 1
ATOM 833 O O . ARG A 1 114 ? -16.489 4.306 20.956 1.00 88.88 114 ARG A O 1
ATOM 840 N N . HIS A 1 115 ? -16.338 2.092 20.711 1.00 88.31 115 HIS A N 1
ATOM 841 C CA . HIS A 1 115 ? -15.940 1.871 22.105 1.00 88.31 115 HIS A CA 1
ATOM 842 C C . HIS A 1 115 ? -14.563 2.452 22.452 1.00 88.31 115 HIS A C 1
ATOM 844 O O . HIS A 1 115 ? -14.345 2.826 23.605 1.00 88.31 115 HIS A O 1
ATOM 850 N N . ARG A 1 116 ? -13.655 2.583 21.475 1.00 89.38 116 ARG A N 1
ATOM 851 C CA . ARG A 1 116 ? -12.356 3.254 21.649 1.00 89.38 116 ARG A CA 1
ATOM 852 C C . ARG A 1 116 ? -12.535 4.766 21.734 1.00 89.38 116 ARG A C 1
ATOM 854 O O . ARG A 1 116 ? -12.002 5.365 22.665 1.00 89.38 116 ARG A O 1
ATOM 861 N N . HIS A 1 117 ? -13.360 5.352 20.862 1.00 90.06 117 HIS A N 1
ATOM 862 C CA . HIS A 1 117 ? -13.731 6.771 20.943 1.00 90.06 117 HIS A CA 1
ATOM 863 C C . HIS A 1 117 ? -14.379 7.106 22.294 1.00 90.06 117 HIS A C 1
ATOM 865 O O . HIS A 1 117 ? -13.950 8.037 22.973 1.00 90.06 117 HIS A O 1
ATOM 871 N N . LEU A 1 118 ? -15.332 6.287 22.750 1.00 90.62 118 LEU A N 1
ATOM 872 C CA . LEU A 1 118 ? -15.958 6.447 24.065 1.00 90.62 118 LEU A CA 1
ATOM 873 C C . LEU A 1 118 ? -14.950 6.321 25.214 1.00 90.62 118 LEU A C 1
ATOM 875 O O . LEU A 1 118 ? -14.991 7.113 26.152 1.00 90.62 118 LEU A O 1
ATOM 879 N N . ALA A 1 119 ? -14.031 5.353 25.161 1.00 91.06 119 ALA A N 1
ATOM 880 C CA . ALA A 1 119 ? -13.007 5.202 26.193 1.00 91.06 119 ALA A CA 1
ATOM 881 C C . ALA A 1 119 ? -12.048 6.404 26.245 1.00 91.06 119 ALA A C 1
ATOM 883 O O . ALA A 1 119 ? -11.680 6.831 27.342 1.00 91.06 119 ALA A O 1
ATOM 884 N N . MET A 1 120 ? -11.662 6.958 25.091 1.00 91.19 120 MET A N 1
ATOM 885 C CA . MET A 1 120 ? -10.843 8.173 25.006 1.00 91.19 120 MET A CA 1
ATOM 886 C C . MET A 1 120 ? -11.577 9.382 25.586 1.00 91.19 120 MET A C 1
ATOM 888 O O . MET A 1 120 ? -11.019 10.089 26.423 1.00 91.19 120 MET A O 1
ATOM 892 N N . GLU A 1 121 ? -12.842 9.572 25.212 1.00 92.75 121 GLU A N 1
ATOM 893 C CA . GLU A 1 121 ? -13.670 10.673 25.704 1.00 92.75 121 GLU A CA 1
ATOM 894 C C . GLU A 1 121 ? -13.878 10.603 27.222 1.00 92.75 121 GLU A C 1
ATOM 896 O O . GLU A 1 121 ? -13.681 11.589 27.934 1.00 92.75 121 GLU A O 1
ATOM 901 N N . ILE A 1 122 ? -14.208 9.416 27.744 1.00 92.69 122 ILE A N 1
ATOM 902 C CA . ILE A 1 122 ? -14.366 9.192 29.185 1.00 92.69 122 ILE A CA 1
ATOM 903 C C . ILE A 1 122 ? -13.045 9.455 29.914 1.00 92.69 122 ILE A C 1
ATOM 905 O O . ILE A 1 122 ? -13.050 10.116 30.950 1.00 92.69 122 ILE A O 1
ATOM 909 N N . SER A 1 123 ? -11.918 8.980 29.372 1.00 91.69 123 SER A N 1
ATOM 910 C CA . SER A 1 123 ? -10.593 9.196 29.972 1.00 91.69 123 SER A CA 1
ATOM 911 C C . SER A 1 123 ? -10.227 10.680 30.019 1.00 91.69 123 SER A C 1
ATOM 913 O O . SER A 1 123 ? -9.701 11.145 31.027 1.00 91.69 123 SER A O 1
ATOM 915 N N . ARG A 1 124 ? -10.561 11.436 28.965 1.00 92.88 124 ARG A N 1
ATOM 916 C CA . ARG A 1 124 ? -10.385 12.893 28.912 1.00 92.88 124 ARG A CA 1
ATOM 917 C C . ARG A 1 124 ? -11.225 13.598 29.978 1.00 92.88 124 ARG A C 1
ATOM 919 O O . ARG A 1 124 ? -10.698 14.428 30.711 1.00 92.88 124 ARG A O 1
ATOM 926 N N . ARG A 1 125 ? -12.507 13.240 30.104 1.00 92.31 125 ARG A N 1
ATOM 927 C CA . ARG A 1 125 ? -13.423 13.819 31.106 1.00 92.31 125 ARG A CA 1
ATOM 928 C C . ARG A 1 125 ? -13.045 13.466 32.542 1.00 92.31 125 ARG A C 1
ATOM 930 O O . ARG A 1 125 ? -13.283 14.261 33.445 1.00 92.31 125 ARG A O 1
ATOM 937 N N . LEU A 1 126 ? -12.426 12.307 32.762 1.00 91.94 126 LEU A N 1
ATOM 938 C CA . LEU A 1 126 ? -11.997 11.851 34.087 1.00 91.94 126 LEU A CA 1
ATOM 939 C C . LEU A 1 126 ? -10.981 12.800 34.741 1.00 91.94 126 LEU A C 1
ATOM 941 O O . LEU A 1 126 ? -10.943 12.891 35.966 1.00 91.94 126 LEU A O 1
ATOM 945 N N . ALA A 1 127 ? -10.193 13.524 33.937 1.00 88.50 127 ALA A N 1
ATOM 946 C CA . ALA A 1 127 ? -9.211 14.495 34.419 1.00 88.50 127 ALA A CA 1
ATOM 947 C C . ALA A 1 127 ? -9.850 15.724 35.092 1.00 88.50 127 ALA A C 1
ATOM 949 O O . ALA A 1 127 ? -9.231 16.333 35.960 1.00 88.50 127 ALA A O 1
ATOM 950 N N . THR A 1 128 ? -11.082 16.076 34.715 1.00 93.25 128 THR A N 1
ATOM 951 C CA . THR A 1 128 ? -11.795 17.269 35.204 1.00 93.25 128 THR A CA 1
ATOM 952 C C . THR A 1 128 ? -13.047 16.932 36.018 1.00 93.25 128 THR A C 1
ATOM 954 O O . THR A 1 128 ? -13.767 17.835 36.435 1.00 93.25 128 THR A O 1
ATOM 957 N N . ALA A 1 129 ? -13.341 15.646 36.222 1.00 90.81 129 ALA A N 1
ATOM 958 C CA . ALA A 1 129 ? -14.574 15.188 36.854 1.00 90.81 129 ALA A CA 1
ATOM 959 C C . ALA A 1 129 ? -14.558 15.356 38.382 1.00 90.81 129 ALA A C 1
ATOM 961 O O . ALA A 1 129 ? -13.575 15.038 39.057 1.00 90.81 129 ALA A O 1
ATOM 962 N N . GLY A 1 130 ? -15.698 15.776 38.937 1.00 92.31 130 GLY A N 1
ATOM 963 C CA . GLY A 1 130 ? -15.924 15.794 40.383 1.00 92.31 130 GLY A CA 1
ATOM 964 C C . GLY A 1 130 ? -16.045 14.381 40.983 1.00 92.31 130 GLY A C 1
ATOM 965 O O . GLY A 1 130 ? -16.298 13.415 40.258 1.00 92.31 130 GLY A O 1
ATOM 966 N N . PRO A 1 131 ? -15.918 14.224 42.315 1.00 87.06 131 PRO A N 1
ATOM 967 C CA . PRO A 1 131 ? -15.853 12.914 42.974 1.00 87.06 131 PRO A CA 1
ATOM 968 C C . PRO A 1 131 ? -17.092 12.031 42.745 1.00 87.06 131 PRO A C 1
ATOM 970 O O . PRO A 1 131 ? -16.957 10.817 42.605 1.00 87.06 131 PRO A O 1
ATOM 973 N N . ALA A 1 132 ? -18.287 12.621 42.637 1.00 86.31 132 ALA A N 1
ATOM 974 C CA . ALA A 1 132 ? -19.519 11.877 42.355 1.00 86.31 132 ALA A CA 1
ATOM 975 C C . ALA A 1 132 ? -19.601 11.376 40.897 1.00 86.31 132 ALA A C 1
ATOM 977 O O . ALA A 1 132 ? -20.010 10.242 40.646 1.00 86.31 132 ALA A O 1
ATOM 978 N N . GLU A 1 133 ? -19.174 12.195 39.932 1.00 90.56 133 GLU A N 1
ATOM 979 C CA . GLU A 1 133 ? -19.170 11.849 38.503 1.00 90.56 133 GLU A CA 1
ATOM 980 C C . GLU A 1 133 ? -18.077 10.820 38.179 1.00 90.56 133 GLU A C 1
ATOM 982 O O . GLU A 1 133 ? -18.272 9.914 37.364 1.00 90.56 133 GLU A O 1
ATOM 987 N N . ARG A 1 134 ? -16.944 10.903 38.881 1.00 91.88 134 ARG A N 1
ATOM 988 C CA . ARG A 1 134 ? -15.782 10.037 38.685 1.00 91.88 134 ARG A CA 1
ATOM 989 C C . ARG A 1 134 ? -16.112 8.550 38.819 1.00 91.88 134 ARG A C 1
ATOM 991 O O . ARG A 1 134 ? -15.726 7.769 37.957 1.00 91.88 134 ARG A O 1
ATOM 998 N N . VAL A 1 135 ? -16.906 8.160 39.819 1.00 91.81 135 VAL A N 1
ATOM 999 C CA . VAL A 1 135 ? -17.305 6.753 40.030 1.00 91.81 135 VAL A CA 1
ATOM 1000 C C . VAL A 1 135 ? -18.169 6.223 38.877 1.00 91.81 135 VAL A C 1
ATOM 1002 O O . VAL A 1 135 ? -18.118 5.036 38.540 1.00 91.81 135 VAL A O 1
ATOM 1005 N N . ALA A 1 136 ? -18.997 7.074 38.264 1.00 91.69 136 ALA A N 1
ATOM 1006 C CA . ALA A 1 136 ? -19.786 6.698 37.093 1.00 91.69 136 ALA A CA 1
ATOM 1007 C C . ALA A 1 136 ? -18.902 6.575 35.840 1.00 91.69 136 ALA A C 1
ATOM 1009 O O . ALA A 1 136 ? -19.004 5.583 35.113 1.00 91.69 136 ALA A O 1
ATOM 1010 N N . LEU A 1 137 ? -17.987 7.527 35.628 1.00 92.94 137 LEU A N 1
ATOM 1011 C CA . LEU A 1 137 ? -17.035 7.511 34.514 1.00 92.94 137 LEU A CA 1
ATOM 1012 C C . LEU A 1 137 ? -16.078 6.315 34.584 1.00 92.94 137 LEU A C 1
ATOM 1014 O O . LEU A 1 137 ? -15.853 5.664 33.569 1.00 92.94 137 LEU A O 1
ATOM 1018 N N . GLU A 1 138 ? -15.570 5.957 35.763 1.00 93.25 138 GLU A N 1
ATOM 1019 C CA . GLU A 1 138 ? -14.698 4.789 35.948 1.00 93.25 138 GLU A CA 1
ATOM 1020 C C . GLU A 1 138 ? -15.420 3.475 35.606 1.00 93.25 138 GLU A C 1
ATOM 1022 O O . GLU A 1 138 ? -14.867 2.621 34.905 1.00 93.25 138 GLU A O 1
ATOM 1027 N N . ARG A 1 139 ? -16.693 3.332 36.005 1.00 92.62 139 ARG A N 1
ATOM 1028 C CA . ARG A 1 139 ? -17.539 2.188 35.613 1.00 92.62 139 ARG A CA 1
ATOM 1029 C C . ARG A 1 139 ? -17.794 2.145 34.105 1.00 92.62 139 ARG A C 1
ATOM 1031 O O . ARG A 1 139 ? -17.727 1.070 33.495 1.00 92.62 139 ARG A O 1
ATOM 1038 N N . GLY A 1 140 ? -18.054 3.303 33.498 1.00 91.81 140 GLY A N 1
ATOM 1039 C CA . GLY A 1 140 ? -18.192 3.449 32.049 1.00 91.81 140 GLY A CA 1
ATOM 1040 C C . GLY A 1 140 ? -16.914 3.045 31.313 1.00 91.81 140 GLY A C 1
ATOM 1041 O O . GLY A 1 140 ? -16.961 2.229 30.392 1.00 91.81 140 GLY A O 1
ATOM 1042 N N . LEU A 1 141 ? -15.758 3.517 31.784 1.00 93.31 141 LEU A N 1
ATOM 1043 C CA . LEU A 1 141 ? -14.445 3.203 31.225 1.00 93.31 141 LEU A CA 1
ATOM 1044 C C . LEU A 1 141 ? -14.118 1.711 31.333 1.00 93.31 141 LEU A C 1
ATOM 1046 O O . LEU A 1 141 ? -13.635 1.117 30.371 1.00 93.31 141 LEU A O 1
ATOM 1050 N N . ALA A 1 142 ? -14.409 1.079 32.472 1.00 93.69 142 ALA A N 1
ATOM 1051 C CA . ALA A 1 142 ? -14.217 -0.358 32.652 1.00 93.69 142 ALA A CA 1
ATOM 1052 C C . ALA A 1 142 ? -15.080 -1.181 31.680 1.00 93.69 142 ALA A C 1
ATOM 1054 O O . ALA A 1 142 ? -14.648 -2.213 31.162 1.00 93.69 142 ALA A O 1
ATOM 1055 N N . THR A 1 143 ? -16.300 -0.725 31.396 1.00 92.75 143 THR A N 1
ATOM 1056 C CA . THR A 1 143 ? -17.189 -1.365 30.417 1.00 92.75 143 THR A CA 1
ATOM 1057 C C . THR A 1 143 ? -16.684 -1.166 28.991 1.00 92.75 143 THR A C 1
ATOM 1059 O O . THR A 1 143 ? -16.549 -2.143 28.256 1.00 92.75 143 THR A O 1
ATOM 1062 N N . ALA A 1 144 ? -16.297 0.060 28.632 1.00 91.50 144 ALA A N 1
ATOM 1063 C CA . ALA A 1 144 ? -15.699 0.352 27.335 1.00 91.50 144 ALA A CA 1
ATOM 1064 C C . ALA A 1 144 ? -14.435 -0.492 27.097 1.00 91.50 144 ALA A C 1
ATOM 1066 O O . ALA A 1 144 ? -14.312 -1.126 26.055 1.00 91.50 144 ALA A O 1
ATOM 1067 N N . ARG A 1 145 ? -13.544 -0.613 28.092 1.00 92.12 145 ARG A N 1
ATOM 1068 C CA . ARG A 1 145 ? -12.334 -1.455 28.023 1.00 92.12 145 ARG A CA 1
ATOM 1069 C C . ARG A 1 145 ? -12.641 -2.936 27.804 1.00 92.12 145 ARG A C 1
ATOM 1071 O O . ARG A 1 145 ? -11.958 -3.581 27.013 1.00 92.12 145 ARG A O 1
ATOM 1078 N N . ARG A 1 146 ? -13.674 -3.479 28.456 1.00 92.81 146 ARG A N 1
ATOM 1079 C CA . ARG A 1 146 ? -14.110 -4.869 28.229 1.00 92.81 146 ARG A CA 1
ATOM 1080 C C . ARG A 1 146 ? -14.611 -5.080 26.800 1.00 92.81 146 ARG A C 1
ATOM 1082 O O . ARG A 1 146 ? -14.256 -6.078 26.179 1.00 92.81 146 ARG A O 1
ATOM 1089 N N . ASN A 1 147 ? -15.374 -4.134 26.256 1.00 89.62 147 ASN A N 1
ATOM 1090 C CA . ASN A 1 147 ? -15.837 -4.210 24.869 1.00 89.62 147 ASN A CA 1
ATOM 1091 C C . ASN A 1 147 ? -14.689 -4.026 23.864 1.00 89.62 147 ASN A C 1
ATOM 1093 O O . ASN A 1 147 ? -14.640 -4.725 22.853 1.00 89.62 147 ASN A O 1
ATOM 1097 N N . ILE A 1 148 ? -13.720 -3.155 24.165 1.00 89.31 148 ILE A N 1
ATOM 1098 C CA . ILE A 1 148 ? -12.482 -3.019 23.386 1.00 89.31 148 ILE A CA 1
ATOM 1099 C C . ILE A 1 148 ? -11.747 -4.356 23.343 1.00 89.31 148 ILE A C 1
ATOM 1101 O O . ILE A 1 148 ? -11.425 -4.815 22.257 1.00 89.31 148 ILE A O 1
ATOM 1105 N N . ALA A 1 149 ? -11.549 -5.022 24.485 1.00 90.31 149 ALA A N 1
ATOM 1106 C CA . ALA A 1 149 ? -10.864 -6.314 24.535 1.00 90.31 149 ALA A CA 1
ATOM 1107 C C . ALA A 1 149 ? -11.564 -7.395 23.689 1.00 90.31 149 ALA A C 1
ATOM 1109 O O . ALA A 1 149 ? -10.896 -8.218 23.071 1.00 90.31 149 ALA A O 1
ATOM 1110 N N . ARG A 1 150 ? -12.903 -7.368 23.615 1.00 88.88 150 ARG A N 1
ATOM 1111 C CA . ARG A 1 150 ? -13.688 -8.284 22.767 1.00 88.88 150 ARG A CA 1
ATOM 1112 C C . ARG A 1 150 ? -13.547 -7.991 21.273 1.00 88.88 150 ARG A C 1
ATOM 1114 O O . ARG A 1 150 ? -13.532 -8.919 20.473 1.00 88.88 150 ARG A O 1
ATOM 1121 N N . THR A 1 151 ? -13.444 -6.718 20.901 1.00 88.12 151 THR A N 1
ATOM 1122 C CA . THR A 1 151 ? -13.348 -6.277 19.497 1.00 88.12 151 THR A CA 1
ATOM 1123 C C . THR A 1 151 ? -11.909 -6.174 18.985 1.00 88.12 151 THR A C 1
ATOM 1125 O O . THR A 1 151 ? -11.683 -6.086 17.781 1.00 88.12 151 THR A O 1
ATOM 1128 N N . ASP A 1 152 ? -10.914 -6.204 19.873 1.00 87.88 152 ASP A N 1
ATOM 1129 C CA . ASP A 1 152 ? -9.499 -6.041 19.536 1.00 87.88 152 ASP A CA 1
ATOM 1130 C C . ASP A 1 152 ? -8.954 -7.063 18.528 1.00 87.88 152 ASP A C 1
ATOM 1132 O O . ASP A 1 152 ? -8.261 -6.640 17.602 1.00 87.88 152 ASP A O 1
ATOM 1136 N N . PRO A 1 153 ? -9.286 -8.367 18.609 1.00 88.50 153 PRO A N 1
ATOM 1137 C CA . PRO A 1 153 ? -8.837 -9.331 17.606 1.00 88.50 153 PRO A CA 1
ATOM 1138 C C . PRO A 1 153 ? -9.318 -8.981 16.191 1.00 88.50 153 PRO A C 1
ATOM 1140 O O . PRO A 1 153 ? -8.538 -9.058 15.243 1.00 88.50 153 PRO A O 1
ATOM 1143 N N . TYR A 1 154 ? -10.569 -8.527 16.062 1.00 85.25 154 TYR A N 1
ATOM 1144 C CA . TYR A 1 154 ? -11.158 -8.115 14.786 1.00 85.25 154 TYR A CA 1
ATOM 1145 C C . TYR A 1 154 ? -10.482 -6.863 14.243 1.00 85.25 154 TYR A C 1
ATOM 1147 O O . TYR A 1 154 ? -10.140 -6.822 13.067 1.00 85.25 154 TYR A O 1
ATOM 1155 N N . LEU A 1 155 ? -10.209 -5.874 15.100 1.00 85.94 155 LEU A N 1
ATOM 1156 C CA . LEU A 1 155 ? -9.496 -4.672 14.679 1.00 85.94 155 LEU A CA 1
ATOM 1157 C C . LEU A 1 155 ? -8.061 -4.984 14.235 1.00 85.94 155 LEU A C 1
ATOM 1159 O O . LEU A 1 155 ? -7.621 -4.472 13.212 1.00 85.94 155 LEU A O 1
ATOM 1163 N N . ARG A 1 156 ? -7.325 -5.838 14.958 1.00 86.25 156 ARG A N 1
ATOM 1164 C CA . ARG A 1 156 ? -5.969 -6.246 14.544 1.00 86.25 156 ARG A CA 1
ATOM 1165 C C . ARG A 1 156 ? -5.988 -6.962 13.198 1.00 86.25 156 ARG A C 1
ATOM 1167 O O . ARG A 1 156 ? -5.145 -6.684 12.350 1.00 86.25 156 ARG A O 1
ATOM 1174 N N . TRP A 1 157 ? -6.955 -7.855 12.994 1.00 87.19 157 TRP A N 1
ATOM 1175 C CA . TRP A 1 157 ? -7.145 -8.536 11.717 1.00 87.19 157 TRP A CA 1
ATOM 1176 C C . TRP A 1 157 ? -7.506 -7.555 10.592 1.00 87.19 157 TRP A C 1
ATOM 1178 O O . TRP A 1 157 ? -6.934 -7.627 9.504 1.00 87.19 157 TRP A O 1
ATOM 1188 N N . LEU A 1 158 ? -8.389 -6.594 10.867 1.00 86.00 158 LEU A N 1
ATOM 1189 C CA . LEU A 1 158 ? -8.787 -5.551 9.926 1.00 86.00 158 LEU A CA 1
ATOM 1190 C C . LEU A 1 158 ? -7.594 -4.670 9.540 1.00 86.00 158 LEU A C 1
ATOM 1192 O O . LEU A 1 158 ? -7.377 -4.430 8.359 1.00 86.00 158 LEU A O 1
ATOM 1196 N N . LEU A 1 159 ? -6.778 -4.247 10.510 1.00 86.62 159 LEU A N 1
ATOM 1197 C CA . LEU A 1 159 ? -5.565 -3.461 10.269 1.00 86.62 159 LEU A CA 1
ATOM 1198 C C . LEU A 1 159 ? -4.524 -4.252 9.468 1.00 86.62 159 LEU A C 1
ATOM 1200 O O . LEU A 1 159 ? -3.916 -3.700 8.556 1.00 86.62 159 LEU A O 1
ATOM 1204 N N . ALA A 1 160 ? -4.347 -5.545 9.751 1.00 84.75 160 ALA A N 1
ATOM 1205 C CA . ALA A 1 160 ? -3.470 -6.408 8.960 1.00 84.75 160 ALA A CA 1
ATOM 1206 C C . ALA A 1 160 ? -3.970 -6.555 7.512 1.00 84.75 160 ALA A C 1
ATOM 1208 O O . ALA A 1 160 ? -3.182 -6.483 6.569 1.00 84.75 160 ALA A O 1
ATOM 1209 N N . THR A 1 161 ? -5.283 -6.703 7.329 1.00 84.88 161 THR A N 1
ATOM 1210 C CA . THR A 1 161 ? -5.923 -6.808 6.009 1.00 84.88 161 THR A CA 1
ATOM 1211 C C . THR A 1 161 ? -5.837 -5.491 5.239 1.00 84.88 161 THR A C 1
ATOM 1213 O O . THR A 1 161 ? -5.467 -5.486 4.068 1.00 84.88 161 THR A O 1
ATOM 1216 N N . ALA A 1 162 ? -6.093 -4.365 5.904 1.00 84.69 162 ALA A N 1
ATOM 1217 C CA . ALA A 1 162 ? -5.931 -3.023 5.361 1.00 84.69 162 ALA A CA 1
ATOM 1218 C C . ALA A 1 162 ? -4.482 -2.763 4.930 1.00 84.69 162 ALA A C 1
ATOM 1220 O O . ALA A 1 162 ? -4.241 -2.271 3.829 1.00 84.69 162 ALA A O 1
ATOM 1221 N N . HIS A 1 163 ? -3.509 -3.151 5.758 1.00 83.69 163 HIS A N 1
ATOM 1222 C CA . HIS A 1 163 ? -2.094 -3.045 5.419 1.00 83.69 163 HIS A CA 1
ATOM 1223 C C . HIS A 1 163 ? -1.749 -3.868 4.171 1.00 83.69 163 HIS A C 1
ATOM 1225 O O . HIS A 1 163 ? -1.140 -3.347 3.236 1.00 83.69 163 HIS A O 1
ATOM 1231 N N . ALA A 1 164 ? -2.191 -5.128 4.115 1.00 82.94 164 ALA A N 1
ATOM 1232 C CA . ALA A 1 164 ? -1.992 -5.991 2.954 1.00 82.94 164 ALA A CA 1
ATOM 1233 C C . ALA A 1 164 ? -2.647 -5.418 1.684 1.00 82.94 164 ALA A C 1
ATOM 1235 O O . ALA A 1 164 ? -2.039 -5.430 0.612 1.00 82.94 164 ALA A O 1
ATOM 1236 N N . TRP A 1 165 ? -3.850 -4.849 1.802 1.00 82.69 165 TRP A N 1
ATOM 1237 C CA . TRP A 1 165 ? -4.545 -4.196 0.692 1.00 82.69 165 TRP A CA 1
ATOM 1238 C C . TRP A 1 165 ? -3.771 -2.988 0.160 1.00 82.69 165 TRP A C 1
ATOM 1240 O O . TRP A 1 165 ? -3.550 -2.879 -1.046 1.00 82.69 165 TRP A O 1
ATOM 1250 N N . LEU A 1 166 ? -3.292 -2.113 1.049 1.00 81.69 166 LEU A N 1
ATOM 1251 C CA . LEU A 1 166 ? -2.490 -0.947 0.671 1.00 81.69 166 LEU A CA 1
ATOM 1252 C C . LEU A 1 166 ? -1.185 -1.349 -0.021 1.00 81.69 166 LEU A C 1
ATOM 1254 O O . LEU A 1 166 ? -0.814 -0.750 -1.030 1.00 81.69 166 LEU A O 1
ATOM 1258 N N . VAL A 1 167 ? -0.500 -2.379 0.484 1.00 80.06 167 VAL A N 1
ATOM 1259 C CA . VAL A 1 167 ? 0.712 -2.918 -0.151 1.00 80.06 167 VAL A CA 1
ATOM 1260 C C . VAL A 1 167 ? 0.389 -3.476 -1.538 1.00 80.06 167 VAL A C 1
ATOM 1262 O O . VAL A 1 167 ? 1.100 -3.177 -2.498 1.00 80.06 167 VAL A O 1
ATOM 1265 N N . ARG A 1 168 ? -0.710 -4.227 -1.677 1.00 80.50 168 ARG A N 1
ATOM 1266 C CA . ARG A 1 168 ? -1.161 -4.763 -2.966 1.00 80.50 168 ARG A CA 1
ATOM 1267 C C . ARG A 1 168 ? -1.491 -3.657 -3.967 1.00 80.50 168 ARG A C 1
ATOM 1269 O O . ARG A 1 168 ? -1.156 -3.794 -5.143 1.00 80.50 168 ARG A O 1
ATOM 1276 N N . GLU A 1 169 ? -2.135 -2.578 -3.533 1.00 80.25 169 GLU A N 1
ATOM 1277 C CA . GLU A 1 169 ? -2.460 -1.448 -4.406 1.00 80.25 169 GLU A CA 1
ATOM 1278 C C . GLU A 1 169 ? -1.204 -0.713 -4.867 1.00 80.25 169 GLU A C 1
ATOM 1280 O O . GLU A 1 169 ? -1.007 -0.506 -6.066 1.00 80.25 169 GLU A O 1
ATOM 1285 N N . LYS A 1 170 ? -0.290 -0.425 -3.933 1.00 77.75 170 LYS A N 1
ATOM 1286 C CA . LYS A 1 170 ? 1.020 0.145 -4.262 1.00 77.75 170 LYS A CA 1
ATOM 1287 C C . LYS A 1 170 ? 1.782 -0.729 -5.255 1.00 77.75 170 LYS A C 1
ATOM 1289 O O . LYS A 1 170 ? 2.325 -0.209 -6.223 1.00 77.75 170 LYS A O 1
ATOM 1294 N N . LEU A 1 171 ? 1.771 -2.051 -5.075 1.00 74.50 171 LEU A N 1
ATOM 1295 C CA . LEU A 1 171 ? 2.396 -2.979 -6.016 1.00 74.50 171 LEU A CA 1
ATOM 1296 C C . LEU A 1 171 ? 1.733 -2.987 -7.393 1.00 74.50 171 LEU A C 1
ATOM 1298 O O . LEU A 1 171 ? 2.437 -3.080 -8.396 1.00 74.50 171 LEU A O 1
ATOM 1302 N N . ARG A 1 172 ? 0.399 -2.911 -7.477 1.00 80.31 172 ARG A N 1
ATOM 1303 C CA . ARG A 1 172 ? -0.303 -2.828 -8.770 1.00 80.31 172 ARG A CA 1
ATOM 1304 C C . ARG A 1 172 ? 0.135 -1.591 -9.549 1.00 80.31 172 ARG A C 1
ATOM 1306 O O . ARG A 1 172 ? 0.434 -1.699 -10.739 1.00 80.31 172 ARG A O 1
ATOM 1313 N N . THR A 1 173 ? 0.227 -0.453 -8.873 1.00 78.75 173 THR A N 1
ATOM 1314 C CA . THR A 1 173 ? 0.724 0.797 -9.458 1.00 78.75 173 THR A CA 1
ATOM 1315 C C . THR A 1 173 ? 2.202 0.686 -9.830 1.00 78.75 173 THR A C 1
ATOM 1317 O O . THR A 1 173 ? 2.563 0.968 -10.973 1.00 78.75 173 THR A O 1
ATOM 1320 N N . ALA A 1 174 ? 3.040 0.158 -8.933 1.00 76.88 174 ALA A N 1
ATOM 1321 C CA . ALA A 1 174 ? 4.459 -0.065 -9.192 1.00 76.88 174 ALA A CA 1
ATOM 1322 C C . ALA A 1 174 ? 4.681 -0.951 -10.426 1.00 76.88 174 ALA A C 1
ATOM 1324 O O . ALA A 1 174 ? 5.455 -0.576 -11.294 1.00 76.88 174 ALA A O 1
ATOM 1325 N N . ARG A 1 175 ? 3.933 -2.054 -10.590 1.00 80.44 175 ARG A N 1
ATOM 1326 C CA . ARG A 1 175 ? 4.025 -2.933 -11.774 1.00 80.44 175 ARG A CA 1
ATOM 1327 C C . ARG A 1 175 ? 3.788 -2.188 -13.088 1.00 80.44 175 ARG A C 1
ATOM 1329 O O . ARG A 1 175 ? 4.492 -2.446 -14.062 1.00 80.44 175 ARG A O 1
ATOM 1336 N N . ARG A 1 176 ? 2.822 -1.262 -13.132 1.00 83.50 176 ARG A N 1
ATOM 1337 C CA . ARG A 1 176 ? 2.572 -0.432 -14.326 1.00 83.50 176 ARG A CA 1
ATOM 1338 C C . ARG A 1 176 ? 3.765 0.473 -14.623 1.00 83.50 176 ARG A C 1
ATOM 1340 O O . ARG A 1 176 ? 4.184 0.571 -15.773 1.00 83.50 176 ARG A O 1
ATOM 1347 N N . HIS A 1 177 ? 4.345 1.079 -13.591 1.00 83.69 177 HIS A N 1
ATOM 1348 C CA . HIS A 1 177 ? 5.539 1.906 -13.741 1.00 83.69 177 HIS A CA 1
ATOM 1349 C C . HIS A 1 177 ? 6.791 1.100 -14.096 1.00 83.69 177 HIS A C 1
ATOM 1351 O O . HIS A 1 177 ? 7.594 1.578 -14.891 1.00 83.69 177 HIS A O 1
ATOM 1357 N N . THR A 1 178 ? 6.950 -0.121 -13.582 1.00 81.00 178 THR A N 1
ATOM 1358 C CA . THR A 1 178 ? 8.034 -1.030 -13.972 1.00 81.00 178 THR A CA 1
ATOM 1359 C C . THR A 1 178 ? 7.919 -1.405 -15.446 1.00 81.00 178 THR A C 1
ATOM 1361 O O . THR A 1 178 ? 8.923 -1.405 -16.147 1.00 81.00 178 THR A O 1
ATOM 1364 N N . LEU A 1 179 ? 6.704 -1.655 -15.951 1.00 85.19 179 LEU A N 1
ATOM 1365 C CA . LEU A 1 179 ? 6.482 -1.924 -17.374 1.00 85.19 179 LEU A CA 1
ATOM 1366 C C . LEU A 1 179 ? 6.836 -0.701 -18.233 1.00 85.19 179 LEU A C 1
ATOM 1368 O O . LEU A 1 179 ? 7.564 -0.832 -19.214 1.00 85.19 179 LEU A O 1
ATOM 1372 N N . ALA A 1 180 ? 6.387 0.494 -17.840 1.00 87.31 180 ALA A N 1
ATOM 1373 C CA . ALA A 1 180 ? 6.745 1.736 -18.528 1.00 87.31 180 ALA A CA 1
ATOM 1374 C C . ALA A 1 180 ? 8.264 1.998 -18.508 1.00 87.31 180 ALA A C 1
ATOM 1376 O O . ALA A 1 180 ? 8.847 2.365 -19.525 1.00 87.31 180 ALA A O 1
ATOM 1377 N N . SER A 1 181 ? 8.916 1.751 -17.372 1.00 83.56 181 SER A N 1
ATOM 1378 C CA . SER A 1 181 ? 10.371 1.825 -17.230 1.00 83.56 181 SER A CA 1
ATOM 1379 C C . SER A 1 181 ? 11.082 0.833 -18.154 1.00 83.56 181 SER A C 1
ATOM 1381 O O . SER A 1 181 ? 11.997 1.228 -18.871 1.00 83.56 181 SER A O 1
ATOM 1383 N N . ALA A 1 182 ? 10.633 -0.423 -18.214 1.00 83.38 182 ALA A N 1
ATOM 1384 C CA . ALA A 1 182 ? 11.208 -1.425 -19.107 1.00 83.38 182 ALA A CA 1
ATOM 1385 C C . ALA A 1 182 ? 11.113 -0.995 -20.579 1.00 83.38 182 ALA A C 1
ATOM 1387 O O . ALA A 1 182 ? 12.084 -1.137 -21.320 1.00 83.38 182 ALA A O 1
ATOM 1388 N N . LEU A 1 183 ? 9.987 -0.403 -20.994 1.00 89.94 183 LEU A N 1
ATOM 1389 C CA . LEU A 1 183 ? 9.838 0.157 -22.340 1.00 89.94 183 LEU A CA 1
ATOM 1390 C C . LEU A 1 183 ? 10.829 1.296 -22.610 1.00 89.94 183 LEU A C 1
ATOM 1392 O O . LEU A 1 183 ? 11.420 1.336 -23.690 1.00 89.94 183 LEU A O 1
ATOM 1396 N N . LEU A 1 184 ? 11.056 2.189 -21.641 1.00 88.31 184 LEU A N 1
ATOM 1397 C CA . LEU A 1 184 ? 12.066 3.248 -21.757 1.00 88.31 184 LEU A CA 1
ATOM 1398 C C . LEU A 1 184 ? 13.476 2.669 -21.897 1.00 88.31 184 LEU A C 1
ATOM 1400 O O . LEU A 1 184 ? 14.221 3.096 -22.777 1.00 88.31 184 LEU A O 1
ATOM 1404 N N . VAL A 1 185 ? 13.822 1.665 -21.086 1.00 87.25 185 VAL A N 1
ATOM 1405 C CA . VAL A 1 185 ? 15.123 0.983 -21.156 1.00 87.25 185 VAL A CA 1
ATOM 1406 C C . VAL A 1 185 ? 15.330 0.333 -22.520 1.00 87.25 185 VAL A C 1
ATOM 1408 O O . VAL A 1 185 ? 16.364 0.559 -23.143 1.00 87.25 185 VAL A O 1
ATOM 1411 N N . ILE A 1 186 ? 14.347 -0.427 -23.013 1.00 88.44 186 ILE A N 1
ATOM 1412 C CA . ILE A 1 186 ? 14.415 -1.084 -24.327 1.00 88.44 186 ILE A CA 1
ATOM 1413 C C . ILE A 1 186 ? 14.574 -0.041 -25.433 1.00 88.44 186 ILE A C 1
ATOM 1415 O O . ILE A 1 186 ? 15.451 -0.175 -26.281 1.00 88.44 186 ILE A O 1
ATOM 1419 N N . THR A 1 187 ? 13.763 1.017 -25.408 1.00 89.25 187 THR A N 1
ATOM 1420 C CA . THR A 1 187 ? 13.811 2.076 -26.425 1.00 89.25 187 THR A CA 1
ATOM 1421 C C . THR A 1 187 ? 15.172 2.771 -26.428 1.00 89.25 187 THR A C 1
ATOM 1423 O O . THR A 1 187 ? 15.792 2.903 -27.481 1.00 89.25 187 THR A O 1
ATOM 1426 N N . GLY A 1 188 ? 15.680 3.154 -25.253 1.00 85.56 188 GLY A N 1
ATOM 1427 C CA . GLY A 1 188 ? 16.996 3.776 -25.117 1.00 85.56 188 GLY A CA 1
ATOM 1428 C C . GLY A 1 188 ? 18.135 2.862 -25.574 1.00 85.56 188 GLY A C 1
ATOM 1429 O O . GLY A 1 188 ? 19.019 3.301 -26.308 1.00 85.56 188 GLY A O 1
ATOM 1430 N N . ALA A 1 189 ? 18.077 1.573 -25.226 1.00 84.12 189 ALA A N 1
ATOM 1431 C CA . ALA A 1 189 ? 19.057 0.580 -25.659 1.00 84.12 189 ALA A CA 1
ATOM 1432 C C . ALA A 1 189 ? 19.039 0.370 -27.182 1.00 84.12 189 ALA A C 1
ATOM 1434 O O . ALA A 1 189 ? 20.099 0.317 -27.799 1.00 84.12 189 ALA A O 1
ATOM 1435 N N . VAL A 1 190 ? 17.858 0.299 -27.805 1.00 87.88 190 VAL A N 1
ATOM 1436 C CA . VAL A 1 190 ? 17.720 0.181 -29.267 1.00 87.88 190 VAL A CA 1
ATOM 1437 C C . VAL A 1 190 ? 18.293 1.410 -29.971 1.00 87.88 190 VAL A C 1
ATOM 1439 O O . VAL A 1 190 ? 19.021 1.256 -30.949 1.00 87.88 190 VAL A O 1
ATOM 1442 N N . VAL A 1 191 ? 18.021 2.617 -29.465 1.00 86.31 191 VAL A N 1
ATOM 1443 C CA . VAL A 1 191 ? 18.596 3.860 -30.007 1.00 86.31 191 VAL A CA 1
ATOM 1444 C C . VAL A 1 191 ? 20.121 3.861 -29.869 1.00 86.31 191 VAL A C 1
ATOM 1446 O O . VAL A 1 191 ? 20.818 4.145 -30.841 1.00 86.31 191 VAL A O 1
ATOM 1449 N N . PHE A 1 192 ? 20.645 3.485 -28.698 1.00 82.31 192 PHE A N 1
ATOM 1450 C CA . PHE A 1 192 ? 22.085 3.399 -28.451 1.00 82.31 192 PHE A CA 1
ATOM 1451 C C . PHE A 1 192 ? 22.772 2.407 -29.397 1.00 82.31 192 PHE A C 1
ATOM 1453 O O . PHE A 1 192 ? 23.756 2.748 -30.053 1.00 82.31 192 PHE A O 1
ATOM 1460 N N . LEU A 1 193 ? 22.239 1.188 -29.504 1.00 83.12 193 LEU A N 1
ATOM 1461 C CA . LEU A 1 193 ? 22.789 0.147 -30.372 1.00 83.12 193 LEU A CA 1
ATOM 1462 C C . LEU A 1 193 ? 22.675 0.535 -31.848 1.00 83.12 193 LEU A C 1
ATOM 1464 O O . LEU A 1 193 ? 23.632 0.371 -32.593 1.00 83.12 193 LEU A O 1
ATOM 1468 N N . GLY A 1 194 ? 21.546 1.104 -32.275 1.00 83.38 194 GLY A N 1
ATOM 1469 C CA . GLY A 1 194 ? 21.362 1.563 -33.652 1.00 83.38 194 GLY A CA 1
ATOM 1470 C C . GLY A 1 194 ? 22.337 2.675 -34.048 1.00 83.38 194 GLY A C 1
ATOM 1471 O O . GLY A 1 194 ? 22.808 2.693 -35.183 1.00 83.38 194 GLY A O 1
ATOM 1472 N N . ALA A 1 195 ? 22.674 3.564 -33.111 1.00 82.00 195 ALA A N 1
ATOM 1473 C CA . ALA A 1 195 ? 23.641 4.638 -33.324 1.00 82.00 195 ALA A CA 1
ATOM 1474 C C . ALA A 1 195 ? 25.110 4.173 -33.290 1.00 82.00 195 ALA A C 1
ATOM 1476 O O . ALA A 1 195 ? 25.961 4.867 -33.833 1.00 82.00 195 ALA A O 1
ATOM 1477 N N . THR A 1 196 ? 25.408 3.025 -32.669 1.00 76.75 196 THR A N 1
ATOM 1478 C CA . THR A 1 196 ? 26.781 2.500 -32.473 1.00 76.75 196 THR A CA 1
ATOM 1479 C C . THR A 1 196 ? 27.109 1.259 -33.316 1.00 76.75 196 THR A C 1
ATOM 1481 O O . THR A 1 196 ? 28.241 0.773 -33.297 1.00 76.75 196 THR A O 1
ATOM 1484 N N . ALA A 1 197 ? 26.128 0.711 -34.041 1.00 71.94 197 ALA A N 1
ATOM 1485 C CA . ALA A 1 197 ? 26.286 -0.456 -34.914 1.00 71.94 197 ALA A CA 1
ATOM 1486 C C . ALA A 1 197 ? 26.736 -0.120 -36.349 1.00 71.94 197 ALA A C 1
ATOM 1488 O O . ALA A 1 197 ? 26.975 -1.045 -37.126 1.00 71.94 197 ALA A O 1
ATOM 1489 N N . ARG A 1 198 ? 26.822 1.164 -36.701 1.00 58.97 198 ARG A N 1
ATOM 1490 C CA . ARG A 1 198 ? 27.367 1.661 -37.972 1.00 58.97 198 ARG A CA 1
ATOM 1491 C C . ARG A 1 198 ? 28.764 2.201 -37.745 1.00 58.97 198 ARG A C 1
ATOM 1493 O O . ARG A 1 198 ? 29.580 2.006 -38.667 1.00 58.97 198 ARG A O 1
#

pLDDT: mean 81.84, std 8.39, range [46.66, 93.69]

Foldseek 3Di:
DDALCVLLVVLLVVLVVQLVVLVVLLVCLVPPQCVLQVPQDPDPVLVVLLVQLSVLLNVLSVLLNVLSVVLVDQDDQDLVVCVDPLCVVVQVVCLVPVCVQQNPLDNGSVSLCVLVVLLVVLVVVCVVDDPVVNVVSVVSNVVSVVSNVVSVVSVVSVSSNSSSSVSVVSVVVSVVSNVVSVVSNVRSVCSNCVSRVD

Radius of gyration: 27.35 Å; chains: 1; bounding box: 59×36×81 Å

Secondary structure (DSSP, 8-state):
---TTHHHHHHHHHHHHHHHHHHHHHHHHHHTHHHHHTTT--SHHHHHHHHHHHHHHHHHHHHHHHHHHHHHS-----GGGGGSGGGHHHHHHHHHSHHHHHTTS-SSHHHHHHHHHHHHHHHHHHTT--HHHHHHHHHHHHHHHHHHHHHHHHHHHHHHHHHHHHHHHHHHHHHHHHHHHHHHHHHHHHHHHHHH--

Sequence (198 aa):
MPSPLDSVADSREAARWTLASSGAVGALLLGGGPLLAVGKIDDWVHAAWAGGGLVVALLGVAWAVWQTSEVLVPPLTTPDVLTSPALRELREQFDAAPGYYFGALATDVEDLLRHRHLAMEISRRLATAGPAERVALERGLATARRNIARTDPYLRWLLATAHAWLVREKLRTARRHTLASALLVITGAVVFLGATAR